Protein AF-A0A093UW05-F1 (afdb_monomer)

pLDDT: mean 77.88, std 23.28, range [30.56, 98.69]

Secondary structure (DSSP, 8-state):
--EEEEEEEETTTTEEEEEEEEGGG----PPPPPSS-----HHHHHHHTTS-----EEEEEES-TTSHHHHHHHHHHHHHHHHHHHH-TTS-EE-SS--EEETTEEEPPPPEEETTTEEEEEE-GGG--S-EEEBTTB-EEEEE-TT-TTHHHHHHHHHHHHHH-TTTEEEEESS-TT-TTTHHHHHHHHHHH-TTS--PPPPP-----------

Solvent-accessible surface area (backbone atoms only — not comparable to full-atom values): 13024 Å² total; per-residue (Å²): 134,65,70,44,84,43,81,43,75,56,62,97,80,75,42,73,41,84,42,82,38,58,65,88,70,63,80,82,81,73,86,80,86,66,101,64,97,64,88,76,49,73,65,54,56,57,49,59,69,64,70,70,88,65,71,55,35,40,38,39,33,46,79,46,73,84,38,68,59,39,60,62,30,49,65,50,46,44,55,48,43,54,53,55,53,67,74,41,79,87,56,62,61,11,15,62,88,69,56,45,80,52,96,92,38,81,39,75,32,65,52,42,72,40,92,87,82,16,39,25,43,22,21,48,78,92,37,39,75,42,63,40,62,48,34,86,95,44,42,64,40,65,30,40,40,77,83,24,72,42,36,47,55,53,52,31,45,53,51,49,46,31,73,65,21,65,90,41,33,47,62,49,58,68,60,50,71,84,35,79,90,52,41,37,55,18,51,53,54,44,38,74,75,41,74,88,61,88,83,75,80,70,72,80,83,70,76,78,73,78,76,73,77,80,126

Radius of gyration: 20.57 Å; Cα contacts (8 Å, |Δi|>4): 299; chains: 1; bounding box: 60×54×58 Å

Nearest PDB structures (foldseek):
  1sbr-assembly1_A  TM=3.307E-01  e=9.805E+00  Bacillus subtilis

Structure (mmCIF, N/CA/C/O backbone):
data_AF-A0A093UW05-F1
#
_entry.id   AF-A0A093UW05-F1
#
loop_
_atom_site.group_PDB
_atom_site.id
_atom_site.type_symbol
_atom_site.label_atom_id
_atom_site.label_alt_id
_atom_site.label_comp_id
_atom_site.label_asym_id
_atom_site.label_entity_id
_atom_site.label_seq_id
_atom_site.pdbx_PDB_ins_code
_atom_site.Cartn_x
_atom_site.Cartn_y
_atom_site.Cartn_z
_atom_site.occupancy
_atom_site.B_iso_or_equiv
_atom_site.auth_seq_id
_atom_site.auth_comp_id
_atom_site.auth_asym_id
_atom_site.auth_atom_id
_atom_site.pdbx_PDB_model_num
ATOM 1 N N . MET A 1 1 ? 14.904 -1.392 -27.231 1.00 43.34 1 MET A N 1
ATOM 2 C CA . MET A 1 1 ? 13.630 -1.924 -27.767 1.00 43.34 1 MET A CA 1
ATOM 3 C C . MET A 1 1 ? 12.644 -1.910 -26.618 1.00 43.34 1 MET A C 1
ATOM 5 O O . MET A 1 1 ? 12.907 -2.597 -25.645 1.00 43.34 1 MET A O 1
ATOM 9 N N . GLY A 1 2 ? 11.605 -1.076 -26.661 1.00 45.75 2 GLY A N 1
ATOM 10 C CA . GLY A 1 2 ? 10.641 -1.012 -25.559 1.00 45.75 2 GLY A CA 1
ATOM 11 C C . GLY A 1 2 ? 9.572 -2.096 -25.694 1.00 45.75 2 GLY A C 1
ATOM 12 O O . GLY A 1 2 ? 9.064 -2.351 -26.794 1.00 45.75 2 GLY A O 1
ATOM 13 N N . LEU A 1 3 ? 9.271 -2.741 -24.575 1.00 42.97 3 LEU A N 1
ATOM 14 C CA . LEU A 1 3 ? 8.134 -3.636 -24.410 1.00 42.97 3 LEU A CA 1
ATOM 15 C C . LEU A 1 3 ? 7.021 -2.861 -23.707 1.00 42.97 3 LEU A C 1
ATOM 17 O O . LEU A 1 3 ? 7.294 -1.939 -22.944 1.00 42.97 3 LEU A O 1
ATOM 21 N N . TRP A 1 4 ? 5.776 -3.229 -23.974 1.00 47.53 4 TRP A N 1
ATOM 22 C CA . TRP A 1 4 ? 4.633 -2.760 -23.202 1.00 47.53 4 TRP A CA 1
ATOM 23 C C . TRP A 1 4 ? 3.822 -3.961 -22.735 1.00 47.53 4 TRP A C 1
ATOM 25 O O . TRP A 1 4 ? 3.801 -5.015 -23.384 1.00 47.53 4 TRP A O 1
ATOM 35 N N . ILE A 1 5 ? 3.210 -3.801 -21.569 1.00 49.78 5 ILE A N 1
ATOM 36 C CA . ILE A 1 5 ? 2.402 -4.825 -20.928 1.00 49.78 5 ILE A CA 1
ATOM 37 C C . ILE A 1 5 ? 0.992 -4.692 -21.492 1.00 49.78 5 ILE A C 1
ATOM 39 O O . ILE A 1 5 ? 0.395 -3.620 -21.419 1.00 49.78 5 ILE A O 1
ATOM 43 N N . CYS A 1 6 ? 0.472 -5.766 -22.083 1.00 52.47 6 CYS A N 1
ATOM 44 C CA . CYS A 1 6 ? -0.928 -5.822 -22.478 1.00 52.47 6 CYS A CA 1
ATOM 45 C C . CYS A 1 6 ? -1.637 -6.935 -21.710 1.00 52.47 6 CYS A C 1
ATOM 47 O O . CYS A 1 6 ? -1.143 -8.066 -21.618 1.00 52.47 6 CYS A O 1
ATOM 49 N N . LEU A 1 7 ? -2.818 -6.604 -21.196 1.00 55.34 7 LEU A N 1
ATOM 50 C CA . LEU A 1 7 ? -3.765 -7.577 -20.683 1.00 55.34 7 LEU A CA 1
ATOM 51 C C . LEU A 1 7 ? -4.564 -8.126 -21.868 1.00 55.34 7 LEU A C 1
ATOM 53 O O . LEU A 1 7 ? -5.005 -7.380 -22.744 1.00 55.34 7 LEU A O 1
ATOM 57 N N . SER A 1 8 ? -4.696 -9.443 -21.974 1.00 56.09 8 SER A N 1
ATOM 58 C CA . SER A 1 8 ? -5.524 -10.060 -23.011 1.00 56.09 8 SER A CA 1
ATOM 59 C C . SER A 1 8 ? -6.252 -11.280 -22.460 1.00 56.09 8 SER A C 1
ATOM 61 O O . SER A 1 8 ? -5.710 -11.962 -21.587 1.00 56.09 8 SER A O 1
ATOM 63 N N . PRO A 1 9 ? -7.459 -11.573 -22.973 1.00 48.34 9 PRO A N 1
ATOM 64 C CA . PRO A 1 9 ? -8.207 -12.748 -22.561 1.00 48.34 9 PRO A CA 1
ATOM 65 C C . PRO A 1 9 ? -7.479 -14.021 -23.014 1.00 48.34 9 PRO A C 1
ATOM 67 O O . PRO A 1 9 ? -7.191 -14.216 -24.199 1.00 48.34 9 PRO A O 1
ATOM 70 N N . ALA A 1 10 ? -7.177 -14.892 -22.059 1.00 52.03 10 ALA A N 1
ATOM 71 C CA . ALA A 1 10 ? -6.646 -16.226 -22.268 1.00 52.03 10 ALA A CA 1
ATOM 72 C C . ALA A 1 10 ? -7.813 -17.219 -22.360 1.00 52.03 10 ALA A C 1
ATOM 74 O O . ALA A 1 10 ? -8.196 -17.884 -21.407 1.00 52.03 10 ALA A O 1
AT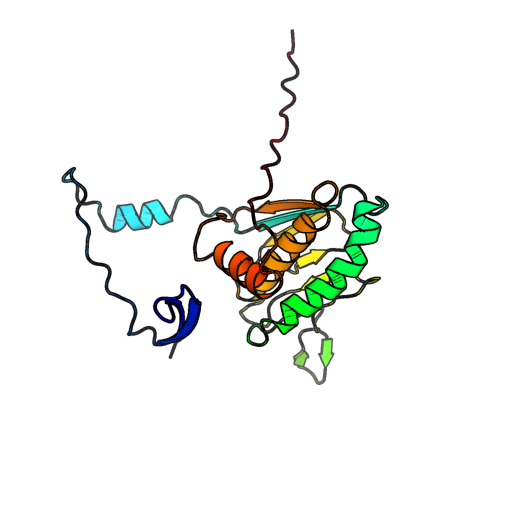OM 75 N N . GLY A 1 11 ? -8.388 -17.322 -23.557 1.00 54.38 11 GLY A N 1
ATOM 76 C CA . GLY A 1 11 ? -9.423 -18.310 -23.854 1.00 54.38 11 GLY A CA 1
ATOM 77 C C . GLY A 1 11 ? -10.831 -17.930 -23.384 1.00 54.38 11 GLY A C 1
ATOM 78 O O . GLY A 1 11 ? -11.090 -16.842 -22.876 1.00 54.38 11 GLY A O 1
ATOM 79 N N . ALA A 1 12 ? -11.777 -18.840 -23.625 1.00 47.94 12 ALA A N 1
ATOM 80 C CA . ALA A 1 12 ? -13.213 -18.595 -23.469 1.00 47.94 12 ALA A CA 1
ATOM 81 C C . ALA A 1 12 ? -13.705 -18.568 -22.006 1.00 47.94 12 ALA A C 1
ATOM 83 O O . ALA A 1 12 ? -14.888 -18.336 -21.778 1.00 47.94 12 ALA A O 1
ATOM 84 N N . ALA A 1 13 ? -12.823 -18.808 -21.031 1.00 48.09 13 ALA A N 1
ATOM 85 C CA . ALA A 1 13 ? -13.171 -18.928 -19.614 1.00 48.09 13 ALA A CA 1
ATOM 86 C C . ALA A 1 13 ? -12.971 -17.635 -18.797 1.00 48.09 13 ALA A C 1
ATOM 88 O O . ALA A 1 13 ? -13.170 -17.653 -17.590 1.00 48.09 13 ALA A O 1
ATOM 89 N N . GLY A 1 14 ? -12.604 -16.514 -19.430 1.00 41.47 14 GLY A N 1
ATOM 90 C CA . GLY A 1 14 ? -12.434 -15.237 -18.724 1.00 41.47 14 GLY A CA 1
ATOM 91 C C . GLY A 1 14 ? -11.151 -15.132 -17.893 1.00 41.47 14 GLY A C 1
ATOM 92 O O . GLY A 1 14 ? -11.016 -14.197 -17.112 1.00 41.47 14 GLY A O 1
ATOM 93 N N . GLU A 1 15 ? -10.201 -16.051 -18.072 1.00 37.22 15 GLU A N 1
ATOM 94 C CA . GLU A 1 15 ? -8.857 -15.927 -17.508 1.00 37.22 15 GLU A CA 1
ATOM 95 C C . GLU A 1 15 ? -8.102 -14.810 -18.238 1.00 37.22 15 GLU A C 1
ATOM 97 O O . GLU A 1 15 ? -8.084 -14.756 -19.470 1.00 37.22 15 GLU A O 1
ATOM 102 N N . TRP A 1 16 ? -7.473 -13.904 -17.494 1.00 57.28 16 TRP A N 1
ATOM 103 C CA . TRP A 1 16 ? -6.673 -12.821 -18.058 1.00 57.28 16 TRP A CA 1
ATOM 104 C C . TRP A 1 16 ? -5.198 -13.153 -17.934 1.00 57.28 16 TRP A C 1
ATOM 106 O O . TRP A 1 16 ? -4.748 -13.678 -16.919 1.00 57.28 16 TRP A O 1
ATOM 116 N N . ARG A 1 17 ? -4.424 -12.864 -18.983 1.00 45.69 17 ARG A N 1
ATOM 117 C CA . ARG A 1 17 ? -2.992 -13.150 -18.969 1.00 45.69 17 ARG A CA 1
ATOM 118 C C . ARG A 1 17 ? -2.187 -11.953 -19.424 1.00 45.69 17 ARG A C 1
ATOM 120 O O . ARG A 1 17 ? -2.425 -11.384 -20.491 1.00 45.69 17 ARG A O 1
ATOM 127 N N . TRP A 1 18 ? -1.197 -11.616 -18.611 1.00 55.81 18 TRP A N 1
ATOM 128 C CA . TRP A 1 18 ? -0.213 -10.596 -18.921 1.00 55.81 18 TRP A CA 1
ATOM 129 C C . TRP A 1 18 ? 0.749 -11.104 -19.990 1.00 55.81 18 TRP A C 1
ATOM 131 O O . TRP A 1 18 ? 1.289 -12.210 -19.897 1.00 55.81 18 TRP A O 1
ATOM 141 N N . SER A 1 19 ? 0.961 -10.297 -21.028 1.00 54.22 19 SER A N 1
ATOM 142 C CA . SER A 1 19 ? 1.950 -10.599 -22.059 1.00 54.22 19 SER A CA 1
ATOM 143 C C . SER A 1 19 ? 2.776 -9.368 -22.409 1.00 54.22 19 SER A C 1
ATOM 145 O O . SER A 1 19 ? 2.254 -8.267 -22.582 1.00 54.22 19 SER A O 1
ATOM 147 N N . LEU A 1 20 ? 4.090 -9.571 -22.510 1.00 49.75 20 LEU A N 1
ATOM 148 C CA . LEU A 1 20 ? 5.027 -8.556 -22.976 1.00 49.75 20 LEU A CA 1
ATOM 149 C C . LEU A 1 20 ? 4.993 -8.528 -24.501 1.00 49.75 20 LEU A C 1
ATOM 151 O O . LEU A 1 20 ? 5.300 -9.532 -25.151 1.00 49.75 20 LEU A O 1
ATOM 155 N N . ARG A 1 21 ? 4.628 -7.381 -25.080 1.00 53.59 21 ARG A N 1
ATOM 156 C CA . ARG A 1 21 ? 4.603 -7.204 -26.535 1.00 53.59 21 ARG A CA 1
ATOM 157 C C . ARG A 1 21 ? 5.558 -6.105 -26.997 1.00 53.59 21 ARG A C 1
ATOM 159 O O . ARG A 1 21 ? 5.723 -5.096 -26.310 1.00 53.59 21 ARG A O 1
ATOM 166 N N . PRO A 1 22 ? 6.172 -6.253 -28.186 1.00 49.53 22 PRO A N 1
ATOM 167 C CA . PRO A 1 22 ? 6.949 -5.181 -28.797 1.00 49.53 22 PRO A CA 1
ATOM 168 C C . PRO A 1 22 ? 6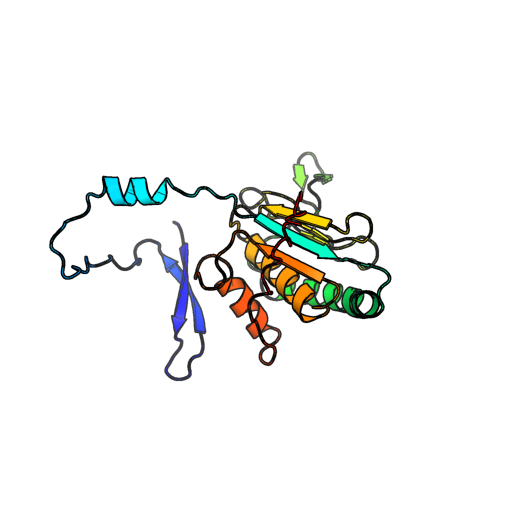.071 -3.957 -29.081 1.00 49.53 22 PRO A C 1
ATOM 170 O O . PRO A 1 22 ? 4.949 -4.099 -29.579 1.00 49.53 22 PRO A O 1
ATOM 173 N N . LEU A 1 23 ? 6.604 -2.751 -28.854 1.00 46.50 23 LEU A N 1
ATOM 174 C CA . LEU A 1 23 ? 5.939 -1.474 -29.176 1.00 46.50 23 LEU A CA 1
ATOM 175 C C . LEU A 1 23 ? 5.416 -1.379 -30.625 1.00 46.50 23 LEU A C 1
ATOM 177 O O . LEU A 1 23 ? 4.457 -0.656 -30.880 1.00 46.50 23 LEU A O 1
ATOM 181 N N . SER A 1 24 ? 5.993 -2.130 -31.569 1.00 50.72 24 SER A N 1
ATOM 182 C CA . SER A 1 24 ? 5.562 -2.164 -32.976 1.00 50.72 24 SER A CA 1
ATOM 183 C C . SER A 1 24 ? 4.205 -2.838 -33.215 1.00 50.72 24 SER A C 1
ATOM 185 O O . SER A 1 24 ? 3.666 -2.727 -34.311 1.00 50.72 24 SER A O 1
ATOM 187 N N . THR A 1 25 ? 3.650 -3.538 -32.220 1.00 46.09 25 THR A N 1
ATOM 188 C CA . THR A 1 25 ? 2.396 -4.311 -32.346 1.00 46.09 25 THR A CA 1
ATOM 189 C C . THR A 1 25 ? 1.169 -3.598 -31.777 1.00 46.09 25 THR A C 1
ATOM 191 O O . THR A 1 25 ? 0.100 -4.196 -31.661 1.00 46.09 25 THR A O 1
ATOM 194 N N . ARG A 1 26 ? 1.299 -2.314 -31.422 1.00 40.66 26 ARG A N 1
ATOM 195 C CA . ARG A 1 26 ? 0.179 -1.505 -30.934 1.00 40.66 26 ARG A CA 1
ATOM 196 C C . ARG A 1 26 ? -0.874 -1.364 -32.049 1.00 40.66 26 ARG A C 1
ATOM 198 O O . ARG A 1 26 ? -0.506 -0.971 -33.158 1.00 40.66 26 ARG A O 1
ATOM 205 N N . PRO A 1 27 ? -2.160 -1.670 -31.805 1.00 39.06 27 PRO A N 1
ATOM 206 C CA . PRO A 1 27 ? -3.180 -1.549 -32.839 1.00 39.06 27 PRO A CA 1
ATOM 207 C C . PRO A 1 27 ? -3.305 -0.089 -33.297 1.00 39.06 27 PRO A C 1
ATOM 209 O O . PRO A 1 27 ? -3.418 0.828 -32.481 1.00 39.06 27 PRO A O 1
ATOM 212 N N . SER A 1 28 ? -3.274 0.136 -34.614 1.00 47.28 28 SER A N 1
ATOM 213 C CA . SER A 1 28 ? -3.534 1.449 -35.202 1.00 47.28 28 SER A CA 1
ATOM 214 C C . SER A 1 28 ? -5.004 1.795 -34.996 1.00 47.28 28 SER A C 1
ATOM 216 O O . SER A 1 28 ? -5.884 1.137 -35.552 1.00 47.28 28 SER A O 1
ATOM 218 N N . ARG A 1 29 ? -5.267 2.814 -34.175 1.00 36.62 29 ARG A N 1
ATOM 219 C CA . ARG A 1 29 ? -6.618 3.260 -33.828 1.00 36.62 29 ARG A CA 1
ATOM 220 C C . ARG A 1 29 ? -7.312 3.801 -35.082 1.00 36.62 29 ARG A C 1
ATOM 222 O O . ARG A 1 29 ? -6.968 4.876 -35.572 1.00 36.62 29 ARG A O 1
ATOM 229 N N . SER A 1 30 ? -8.259 3.033 -35.611 1.00 39.06 30 SER A N 1
ATOM 230 C CA . SER A 1 30 ? -9.194 3.474 -36.643 1.00 39.06 30 SER A CA 1
ATOM 231 C C . SER A 1 30 ? -10.016 4.647 -36.115 1.00 39.06 30 SER A C 1
ATOM 233 O O . SER A 1 30 ? -10.519 4.599 -34.992 1.00 39.06 30 SER A O 1
ATOM 235 N N . GLN A 1 31 ? -10.130 5.697 -36.924 1.00 33.88 31 GLN A N 1
ATOM 236 C CA . GLN A 1 31 ? -11.007 6.833 -36.667 1.00 33.88 31 GLN A CA 1
ATOM 237 C C . GLN A 1 31 ? -12.453 6.325 -36.611 1.00 33.88 31 GLN A C 1
ATOM 239 O O . GLN A 1 31 ? -12.950 5.785 -37.595 1.00 33.88 31 GLN A O 1
ATOM 244 N N . SER A 1 32 ? -13.108 6.451 -35.459 1.00 36.69 32 SER A N 1
ATOM 245 C CA . SER A 1 32 ? -14.557 6.296 -35.352 1.00 36.69 32 SER A CA 1
ATOM 246 C C . SER A 1 32 ? -15.195 7.671 -35.527 1.00 36.69 32 SER A C 1
ATOM 248 O O . SER A 1 32 ? -14.911 8.593 -34.760 1.00 36.69 32 SER A O 1
ATOM 250 N N . GLU A 1 33 ? -16.008 7.813 -36.570 1.00 30.56 33 GLU A N 1
ATOM 251 C CA . GLU A 1 33 ? -16.814 9.001 -36.839 1.00 30.56 33 GLU A CA 1
ATOM 252 C C . GLU A 1 33 ? -18.057 8.995 -35.937 1.00 30.56 33 GLU A C 1
ATOM 254 O O . GLU A 1 33 ? -18.891 8.097 -36.041 1.00 30.56 33 GLU A O 1
ATOM 259 N N . ASP A 1 34 ? -18.195 10.005 -35.075 1.00 33.50 34 ASP A N 1
ATOM 260 C CA . ASP A 1 34 ? -19.453 10.278 -34.373 1.00 33.50 34 ASP A CA 1
ATOM 261 C C . ASP A 1 34 ? -20.376 11.152 -35.237 1.00 33.50 34 ASP A C 1
ATOM 263 O O . ASP A 1 34 ? -19.943 12.037 -35.979 1.00 33.50 34 ASP A O 1
ATOM 267 N N . SER A 1 35 ? -21.682 10.913 -35.101 1.00 36.12 35 SER A N 1
ATOM 268 C CA . SER A 1 35 ? -22.788 11.363 -35.959 1.00 36.12 35 SER A CA 1
ATOM 269 C C . SER A 1 35 ? -23.133 12.864 -35.920 1.00 36.12 35 SER A C 1
ATOM 271 O O . SER A 1 35 ? -24.268 13.249 -36.189 1.00 36.12 35 SER A O 1
ATOM 273 N N . TYR A 1 36 ? -22.172 13.733 -35.623 1.00 38.03 36 TYR A N 1
ATOM 274 C CA . TYR A 1 36 ? -22.289 15.180 -35.799 1.00 38.03 36 TYR A CA 1
ATOM 275 C C . TYR A 1 36 ? -20.996 15.677 -36.438 1.00 38.03 36 TYR A C 1
ATOM 277 O O . TYR A 1 36 ? -19.999 15.881 -35.751 1.00 38.03 36 TYR A O 1
ATOM 285 N N . GLY A 1 37 ? -21.019 15.831 -37.766 1.00 37.56 37 GLY A N 1
ATOM 286 C CA . GLY A 1 37 ? -19.868 16.099 -38.634 1.00 37.56 37 GLY A CA 1
ATOM 287 C C . GLY A 1 37 ? -19.049 17.340 -38.272 1.00 37.56 37 GLY A C 1
ATOM 288 O O . GLY A 1 37 ? -19.137 18.377 -38.926 1.00 37.56 37 GLY A O 1
ATOM 289 N N . LYS A 1 38 ? -18.203 17.220 -37.249 1.00 38.00 38 LYS A N 1
ATOM 290 C CA . LYS A 1 38 ? -17.195 18.207 -36.887 1.00 38.00 38 LYS A CA 1
ATOM 291 C C . LYS A 1 38 ? -15.891 17.476 -36.596 1.00 38.00 38 LYS A C 1
ATOM 293 O O . LYS A 1 38 ? -15.668 16.970 -35.500 1.00 38.00 38 LYS A O 1
ATOM 298 N N . THR A 1 39 ? -15.025 17.426 -37.602 1.00 43.09 39 THR A N 1
ATOM 299 C CA . THR A 1 39 ? -13.638 16.974 -37.467 1.00 43.09 39 THR A CA 1
ATOM 300 C C . THR A 1 39 ? -12.934 17.847 -36.431 1.00 43.09 39 THR A C 1
ATOM 302 O O . THR A 1 39 ? -12.641 19.015 -36.699 1.00 43.09 39 THR A O 1
ATOM 305 N N . ARG A 1 40 ? -12.692 17.308 -35.231 1.00 42.31 40 ARG A N 1
ATOM 306 C CA . ARG A 1 40 ? -11.836 17.958 -34.233 1.00 42.31 40 ARG A CA 1
ATOM 307 C C . ARG A 1 40 ? -10.392 17.897 -34.715 1.00 42.31 40 ARG A C 1
ATOM 309 O O . ARG A 1 40 ? -9.902 16.839 -35.105 1.00 42.31 40 ARG A O 1
ATOM 316 N N . SER A 1 41 ? -9.727 19.046 -34.705 1.00 49.25 41 SER A N 1
ATOM 317 C CA . SER A 1 41 ? -8.315 19.153 -35.058 1.00 49.25 41 SER A CA 1
ATOM 318 C C . SER A 1 41 ? -7.463 18.369 -34.054 1.00 49.25 41 SER A C 1
ATOM 320 O O . SER A 1 41 ? -7.777 18.328 -32.864 1.00 49.25 41 SER A O 1
ATOM 322 N N . LEU A 1 42 ? -6.337 17.806 -34.505 1.00 44.75 42 LEU A N 1
ATOM 323 C CA . LEU A 1 42 ? -5.287 17.259 -33.630 1.00 44.75 42 LEU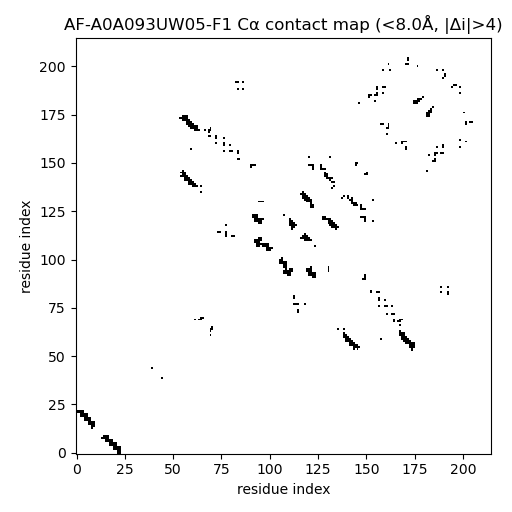 A CA 1
ATOM 324 C C . LEU A 1 42 ? -4.880 18.262 -32.535 1.00 44.75 42 LEU A C 1
ATOM 326 O O . LEU A 1 42 ? -4.571 17.858 -31.418 1.00 44.75 42 LEU A O 1
ATOM 330 N N . ALA A 1 43 ? -4.952 19.565 -32.824 1.00 41.88 43 ALA A N 1
ATOM 331 C CA . ALA A 1 43 ? -4.702 20.620 -31.850 1.00 41.88 43 ALA A CA 1
ATOM 332 C C . ALA A 1 43 ? -5.760 20.669 -30.734 1.00 41.88 43 ALA A C 1
ATOM 334 O O . ALA A 1 43 ? -5.396 20.933 -29.595 1.00 41.88 43 ALA A O 1
ATOM 335 N N . ASP A 1 44 ? -7.028 20.349 -31.004 1.00 42.28 44 ASP A N 1
ATOM 336 C CA . ASP A 1 44 ? -8.085 20.311 -29.983 1.00 42.28 44 ASP A CA 1
ATOM 337 C C . ASP A 1 44 ? -7.973 19.058 -29.106 1.00 42.28 44 ASP A C 1
ATOM 339 O O . ASP A 1 44 ? -8.254 19.116 -27.913 1.00 42.28 44 ASP A O 1
ATOM 343 N N . PHE A 1 45 ? -7.489 17.938 -29.656 1.00 43.66 45 PHE A N 1
ATOM 344 C CA . PHE A 1 45 ? -7.186 16.734 -28.872 1.00 43.66 45 PHE A CA 1
ATOM 345 C C . PHE A 1 45 ? -5.955 16.944 -27.975 1.00 43.66 45 PHE A C 1
ATOM 347 O O . PHE A 1 45 ? -5.980 16.618 -26.791 1.00 43.66 45 PHE A O 1
ATOM 354 N N . VAL A 1 46 ? -4.907 17.585 -28.502 1.00 45.94 46 VAL A N 1
ATOM 355 C CA . VAL A 1 46 ? -3.700 17.947 -27.736 1.00 45.94 46 VAL A CA 1
ATOM 356 C C . VAL A 1 46 ? -3.984 19.061 -26.716 1.00 45.94 46 VAL A C 1
ATOM 358 O O . VAL A 1 46 ? -3.380 19.084 -25.645 1.00 45.94 46 VAL A O 1
ATOM 361 N N . THR A 1 47 ? -4.938 19.957 -26.990 1.00 40.06 47 THR A N 1
ATOM 362 C CA . THR A 1 47 ? -5.369 21.004 -26.044 1.00 40.06 47 THR A CA 1
ATOM 363 C C . THR A 1 47 ? -6.345 20.457 -24.996 1.00 40.06 47 THR A C 1
ATOM 365 O O . THR A 1 47 ? -6.276 20.863 -23.839 1.00 40.06 47 THR A O 1
ATOM 368 N N . SER A 1 48 ? -7.153 19.445 -25.333 1.00 40.53 48 SER A N 1
ATOM 369 C CA . SER A 1 48 ? -7.946 18.674 -24.363 1.00 40.53 48 SER A CA 1
ATOM 370 C C . SER A 1 48 ? -7.081 17.792 -23.456 1.00 40.53 48 SER A C 1
ATOM 372 O O . SER A 1 48 ? -7.488 17.513 -22.336 1.00 40.53 48 SER A O 1
ATOM 374 N N . GLN A 1 49 ? -5.875 17.402 -23.884 1.00 42.34 49 GLN A N 1
ATOM 375 C CA . GLN A 1 49 ? -4.871 16.778 -23.008 1.00 42.34 49 GLN A CA 1
ATOM 376 C C . GLN A 1 49 ? -4.105 17.789 -22.133 1.00 42.34 49 GLN A C 1
ATOM 378 O O . GLN A 1 49 ? -3.328 17.394 -21.266 1.00 42.34 49 GLN A O 1
ATOM 383 N N . LYS A 1 50 ? -4.314 19.100 -22.325 1.00 42.41 50 LYS A N 1
ATOM 384 C CA . LYS A 1 50 ? -3.672 20.170 -21.540 1.00 42.41 50 LYS A CA 1
ATOM 385 C C . LYS A 1 50 ? -4.549 20.769 -20.434 1.00 42.41 50 LYS A C 1
ATOM 387 O O . LYS A 1 50 ? -4.049 21.602 -19.684 1.00 42.41 50 LYS A O 1
ATOM 392 N N . LEU A 1 51 ? -5.791 20.314 -20.255 1.00 44.19 51 LEU A N 1
ATOM 393 C CA . LEU A 1 51 ? -6.652 20.698 -19.129 1.00 44.19 51 LEU A CA 1
ATOM 394 C C . LEU A 1 51 ? -7.039 19.478 -18.281 1.00 44.19 51 LEU A C 1
ATOM 396 O O . LEU A 1 51 ? -8.161 19.007 -18.349 1.00 44.19 51 LEU A O 1
ATOM 400 N N . THR A 1 52 ? -6.067 18.962 -17.527 1.00 42.44 52 THR A N 1
ATOM 401 C CA . THR A 1 52 ? -6.108 18.707 -16.070 1.00 42.44 52 THR A CA 1
ATOM 402 C C . THR A 1 52 ? -4.837 17.938 -15.706 1.00 42.44 52 THR A C 1
ATOM 404 O O . THR A 1 52 ? -4.858 16.736 -15.461 1.00 42.44 52 THR A O 1
ATOM 407 N N . ARG A 1 53 ? -3.692 18.631 -15.646 1.00 42.91 53 ARG A N 1
ATOM 408 C CA . ARG A 1 53 ? -2.547 18.167 -14.845 1.00 42.91 53 ARG A CA 1
ATOM 409 C C . ARG A 1 53 ? -2.918 18.283 -13.358 1.00 42.91 53 ARG A C 1
ATOM 411 O O . ARG A 1 53 ? -2.350 19.105 -12.648 1.00 42.91 53 ARG A O 1
ATOM 418 N N . ARG A 1 54 ? -3.921 17.533 -12.898 1.00 54.75 54 ARG A N 1
ATOM 419 C CA . ARG A 1 54 ? -4.017 17.226 -11.469 1.00 54.75 54 ARG A CA 1
ATOM 420 C C . ARG A 1 54 ? -2.862 16.264 -11.189 1.00 54.75 54 ARG A C 1
ATOM 422 O O . ARG A 1 54 ? -2.600 15.372 -12.001 1.00 54.75 54 ARG A O 1
ATOM 429 N N . SER A 1 55 ? -2.069 16.549 -10.162 1.00 70.88 55 SER A N 1
ATOM 430 C CA . SER A 1 55 ? -1.032 15.627 -9.694 1.00 70.88 55 SER A CA 1
ATOM 431 C C . SER A 1 55 ? -1.668 14.256 -9.453 1.00 70.88 55 SER A C 1
ATOM 433 O O . SER A 1 55 ? -2.819 14.196 -9.059 1.00 70.88 55 SER A O 1
ATOM 435 N N . TYR A 1 56 ? -0.976 13.161 -9.762 1.00 89.94 56 TYR A N 1
ATOM 436 C CA . TYR A 1 56 ? -1.469 11.824 -9.426 1.00 89.94 56 TYR A CA 1
ATOM 437 C C . TYR A 1 56 ? -1.012 11.523 -8.002 1.00 89.94 56 TYR A C 1
ATOM 439 O O . TYR A 1 56 ? 0.160 11.206 -7.791 1.00 89.94 56 TYR A O 1
ATOM 447 N N . THR A 1 57 ? -1.916 11.763 -7.055 1.00 94.31 57 THR A N 1
ATOM 448 C CA . THR A 1 57 ? -1.661 11.738 -5.614 1.00 94.31 57 THR A CA 1
ATOM 449 C C . THR A 1 57 ? -2.635 10.782 -4.949 1.00 94.31 57 THR A C 1
ATOM 451 O O . THR A 1 57 ? -3.828 10.796 -5.265 1.00 94.31 57 THR A O 1
ATOM 454 N N . HIS A 1 58 ? -2.135 9.998 -4.003 1.00 95.88 58 HIS A N 1
ATOM 455 C CA . HIS A 1 58 ? -2.950 9.187 -3.106 1.00 95.88 58 HIS A CA 1
ATOM 456 C C . HIS A 1 58 ? -2.862 9.775 -1.705 1.00 95.88 58 HIS A C 1
ATOM 458 O O . HIS A 1 58 ? -1.767 10.100 -1.249 1.00 95.88 58 HIS A O 1
ATOM 464 N N . TYR A 1 59 ? -4.007 9.911 -1.052 1.00 96.25 59 TYR A N 1
ATOM 465 C CA . TYR A 1 59 ? -4.173 10.464 0.286 1.00 96.25 59 TYR A CA 1
ATOM 466 C C . TYR A 1 59 ? -4.708 9.371 1.195 1.00 96.25 59 TYR A C 1
ATOM 468 O O . TYR A 1 59 ? -5.634 8.646 0.815 1.00 96.25 59 TYR A O 1
ATOM 476 N N . TYR A 1 60 ? -4.144 9.257 2.386 1.00 96.69 60 TYR A N 1
ATOM 477 C CA . TYR A 1 60 ? -4.537 8.230 3.329 1.00 96.69 60 TYR A CA 1
ATOM 478 C C . TYR A 1 60 ? -4.376 8.707 4.760 1.00 96.69 60 TYR A C 1
ATOM 480 O O . TYR A 1 60 ? -3.456 9.451 5.085 1.00 96.69 60 TYR A O 1
ATOM 488 N N . LYS A 1 61 ? -5.278 8.248 5.621 1.00 96.44 61 LYS A N 1
ATOM 489 C CA . LYS A 1 61 ? -5.267 8.610 7.031 1.00 96.44 61 LYS A CA 1
ATOM 490 C C . LYS A 1 61 ? -5.794 7.469 7.882 1.00 96.44 61 LYS A C 1
ATOM 492 O O . LYS A 1 61 ? -6.817 6.877 7.555 1.00 96.44 61 LYS A O 1
ATOM 497 N N . VAL A 1 62 ? -5.125 7.202 8.993 1.00 96.88 62 VAL A N 1
ATOM 498 C CA . VAL A 1 62 ? -5.653 6.386 10.088 1.00 96.88 62 VAL A CA 1
ATOM 499 C C . VAL A 1 62 ? -6.197 7.347 11.142 1.00 96.88 62 VAL A C 1
ATOM 501 O O . VAL A 1 62 ? -5.429 8.118 11.717 1.00 96.88 62 VAL A O 1
ATOM 504 N N . GLU A 1 63 ? -7.509 7.343 11.387 1.00 94.12 63 GLU A N 1
ATOM 505 C CA . GLU A 1 63 ? -8.134 8.283 12.339 1.00 94.12 63 GLU A CA 1
ATOM 506 C C . GLU A 1 63 ? -7.663 8.069 13.776 1.00 94.12 63 GLU A C 1
ATOM 508 O O . GLU A 1 63 ? -7.370 9.025 14.493 1.00 94.12 63 GLU A O 1
ATOM 513 N N . ASP A 1 64 ? -7.581 6.808 14.194 1.00 93.75 64 ASP A N 1
ATOM 514 C CA . ASP A 1 64 ? -7.171 6.431 15.539 1.00 93.75 64 ASP A CA 1
ATOM 515 C C . ASP A 1 64 ? -6.344 5.147 15.484 1.00 93.75 64 ASP A C 1
ATOM 517 O O . ASP A 1 64 ? -6.870 4.046 15.320 1.00 93.75 64 ASP A O 1
ATOM 521 N N . TRP A 1 65 ? -5.029 5.290 15.652 1.00 95.44 65 TRP A N 1
ATOM 522 C CA . TRP A 1 65 ? -4.115 4.150 15.696 1.00 95.44 65 TRP A CA 1
ATOM 523 C C . TRP A 1 65 ? -4.396 3.213 16.869 1.00 95.44 65 TRP A C 1
ATOM 525 O O . TRP A 1 65 ? -4.097 2.027 16.771 1.00 95.44 65 TRP A O 1
ATOM 535 N N . SER A 1 66 ? -4.996 3.705 17.954 1.00 96.19 66 SER A N 1
ATOM 536 C CA . SER A 1 66 ? -5.346 2.903 19.128 1.00 96.19 66 SER A CA 1
ATOM 537 C C . SER A 1 66 ? -6.699 2.192 19.003 1.00 96.19 66 SER A C 1
ATOM 539 O O . SER A 1 66 ? -7.037 1.360 19.853 1.00 96.19 66 SER A O 1
ATOM 541 N N . ALA A 1 67 ? -7.463 2.462 17.938 1.00 96.94 67 ALA A N 1
ATOM 542 C CA . ALA A 1 67 ? -8.735 1.802 17.695 1.00 96.94 67 ALA A CA 1
ATOM 543 C C . ALA A 1 67 ? -8.542 0.289 17.531 1.00 96.94 67 ALA A C 1
ATOM 545 O O . ALA A 1 67 ? -7.639 -0.178 16.838 1.00 96.94 67 ALA A O 1
ATOM 546 N N . ASN A 1 68 ? -9.442 -0.495 18.129 1.00 97.50 68 ASN A N 1
ATOM 547 C CA . ASN A 1 68 ? -9.371 -1.960 18.101 1.00 97.50 68 ASN A CA 1
ATOM 548 C C . ASN A 1 68 ? -9.368 -2.520 16.662 1.00 97.50 68 ASN A C 1
ATOM 550 O O . ASN A 1 68 ? -8.629 -3.457 16.355 1.00 97.50 68 ASN A O 1
ATOM 554 N N . GLU A 1 69 ? -10.148 -1.908 15.763 1.00 97.81 69 GLU A N 1
ATOM 555 C CA . GLU A 1 69 ? -10.170 -2.279 14.343 1.00 97.81 69 GLU A CA 1
ATOM 556 C C . GLU A 1 69 ? -8.780 -2.129 13.705 1.00 97.81 69 GLU A C 1
ATOM 558 O O . GLU A 1 69 ? -8.298 -3.071 13.071 1.00 97.81 69 GLU A O 1
ATOM 563 N N . TRP A 1 70 ? -8.102 -0.997 13.928 1.00 97.88 70 TRP A N 1
ATOM 564 C CA . TRP A 1 70 ? -6.762 -0.764 13.388 1.00 97.88 70 TRP A CA 1
ATOM 565 C C . TRP A 1 70 ? -5.696 -1.623 14.066 1.00 97.88 70 TRP A C 1
ATOM 567 O O . TRP A 1 70 ? -4.879 -2.221 13.379 1.00 97.88 70 TRP A O 1
ATOM 577 N N . GLN A 1 71 ? -5.743 -1.781 15.388 1.00 97.62 71 GLN A N 1
ATOM 578 C CA . GLN A 1 71 ? -4.813 -2.641 16.133 1.00 97.62 71 GLN A CA 1
ATOM 579 C C . GLN A 1 71 ? -4.878 -4.110 15.683 1.00 97.62 71 GLN A C 1
ATOM 581 O O . GLN A 1 71 ? -3.860 -4.799 15.663 1.00 97.62 71 GLN A O 1
ATOM 586 N N . THR A 1 72 ? -6.058 -4.591 15.278 1.00 97.06 72 THR A N 1
ATOM 587 C CA . THR A 1 72 ? -6.217 -5.933 14.690 1.00 97.06 72 THR A CA 1
ATOM 588 C C . THR A 1 72 ? -5.767 -5.970 13.226 1.00 97.06 72 THR A C 1
ATOM 590 O O . THR A 1 72 ? -5.183 -6.953 12.775 1.00 97.06 72 THR A O 1
ATOM 593 N N . THR A 1 73 ? -6.024 -4.892 12.484 1.00 97.75 73 THR A N 1
ATOM 594 C CA . THR A 1 73 ? -5.703 -4.765 11.057 1.00 97.75 73 THR A CA 1
ATOM 595 C C . THR A 1 73 ? -4.213 -4.602 10.796 1.00 97.75 73 THR A C 1
ATOM 597 O O . THR A 1 73 ? -3.704 -5.168 9.836 1.00 97.75 73 THR A O 1
ATOM 600 N N . TRP A 1 74 ? -3.498 -3.852 11.631 1.00 98.19 74 TRP A N 1
ATOM 601 C CA . TRP A 1 74 ? -2.127 -3.435 11.362 1.00 98.19 74 TRP A CA 1
ATOM 602 C C . TRP A 1 74 ? -1.156 -4.617 11.187 1.00 98.19 74 TRP A C 1
ATOM 604 O O . TRP A 1 74 ? -0.513 -4.689 10.137 1.00 98.19 74 TRP A O 1
ATOM 614 N N . PRO A 1 75 ? -1.106 -5.621 12.089 1.00 98.19 75 PRO A N 1
ATOM 615 C CA . PRO A 1 75 ? -0.261 -6.797 11.878 1.00 98.19 75 PRO A CA 1
ATOM 616 C C . PRO A 1 75 ? -0.637 -7.599 10.623 1.00 98.19 75 PRO A C 1
ATOM 618 O O . PRO A 1 75 ? 0.241 -8.148 9.959 1.00 98.19 75 PRO A O 1
ATOM 621 N N . GLN A 1 76 ? -1.930 -7.658 10.283 1.00 98.31 76 GLN A N 1
ATOM 622 C CA . GLN A 1 76 ? -2.403 -8.327 9.070 1.00 98.31 76 GLN A CA 1
ATOM 623 C C . GLN A 1 76 ? -1.972 -7.561 7.815 1.00 98.31 76 GLN A C 1
ATOM 625 O O . GLN A 1 76 ? -1.485 -8.167 6.867 1.00 98.31 76 GLN A O 1
ATOM 630 N N . LEU A 1 77 ? -2.081 -6.231 7.821 1.00 98.62 77 LEU A N 1
ATOM 631 C CA . LEU A 1 77 ? -1.666 -5.381 6.710 1.00 98.62 77 LEU A CA 1
ATOM 632 C C . LEU A 1 77 ? -0.159 -5.488 6.443 1.00 98.62 77 LEU A C 1
ATOM 634 O O . LEU A 1 77 ? 0.239 -5.490 5.281 1.00 98.62 77 LEU A O 1
ATOM 638 N N . ILE A 1 78 ? 0.674 -5.628 7.479 1.00 98.50 78 ILE A N 1
ATOM 639 C CA . ILE A 1 78 ? 2.115 -5.894 7.327 1.00 98.50 78 ILE A CA 1
ATOM 640 C C . ILE A 1 78 ? 2.351 -7.204 6.561 1.00 98.50 78 ILE A C 1
ATOM 642 O O . ILE A 1 78 ? 3.067 -7.210 5.560 1.00 98.50 78 ILE A O 1
ATOM 646 N N . GLN A 1 79 ? 1.693 -8.296 6.964 1.00 98.38 79 GLN A N 1
ATOM 647 C CA . GLN A 1 79 ? 1.802 -9.596 6.283 1.00 98.38 79 GLN A CA 1
ATOM 648 C C . GLN A 1 79 ? 1.268 -9.550 4.844 1.00 98.38 79 GLN A C 1
ATOM 650 O O . GLN A 1 79 ? 1.869 -10.100 3.915 1.00 98.38 79 GLN A O 1
ATOM 655 N N . ASP A 1 80 ? 0.147 -8.863 4.648 1.00 98.62 80 ASP A N 1
ATOM 656 C CA . ASP A 1 80 ? -0.477 -8.700 3.341 1.00 98.62 80 ASP A CA 1
ATOM 657 C C . ASP A 1 80 ? 0.389 -7.837 2.419 1.00 98.62 80 ASP A C 1
ATOM 659 O O . ASP A 1 80 ? 0.497 -8.129 1.232 1.00 98.62 80 ASP A O 1
ATOM 663 N N . THR A 1 81 ? 1.082 -6.832 2.956 1.00 98.56 81 THR A N 1
ATOM 664 C CA . THR A 1 81 ? 2.039 -6.009 2.203 1.00 98.56 81 THR A CA 1
ATOM 665 C C . THR A 1 81 ? 3.210 -6.849 1.705 1.00 98.56 81 THR A C 1
ATOM 667 O O . THR A 1 81 ? 3.573 -6.745 0.534 1.00 98.56 81 THR A O 1
ATOM 670 N N . THR A 1 82 ? 3.762 -7.740 2.536 1.00 98.06 82 THR A N 1
ATOM 671 C CA . THR A 1 82 ? 4.773 -8.709 2.081 1.00 98.06 82 THR A CA 1
ATOM 672 C C . THR A 1 82 ? 4.232 -9.580 0.946 1.00 98.06 82 THR A C 1
ATOM 674 O O . THR A 1 82 ? 4.890 -9.717 -0.083 1.00 98.06 82 THR A O 1
ATOM 677 N N . SER A 1 83 ? 3.003 -10.087 1.079 1.00 98.31 83 SER A N 1
ATOM 678 C CA . SER A 1 83 ? 2.359 -10.921 0.052 1.00 98.31 83 SER A CA 1
ATOM 679 C C . SER A 1 83 ? 2.141 -10.167 -1.269 1.00 98.31 83 SER A C 1
ATOM 681 O O . SER A 1 83 ? 2.365 -10.721 -2.345 1.00 98.31 83 SER A O 1
ATOM 683 N N . ILE A 1 84 ? 1.757 -8.886 -1.204 1.00 98.62 84 ILE A N 1
ATOM 684 C CA . ILE A 1 84 ? 1.612 -8.009 -2.376 1.00 98.62 84 ILE A CA 1
ATOM 685 C C . ILE A 1 84 ? 2.954 -7.847 -3.090 1.00 98.62 84 ILE A C 1
ATOM 687 O O . ILE A 1 84 ? 3.012 -7.987 -4.309 1.00 98.62 84 ILE A O 1
ATOM 691 N N . ILE A 1 85 ? 4.034 -7.580 -2.351 1.00 97.69 85 ILE A N 1
ATOM 692 C CA . ILE A 1 85 ? 5.379 -7.417 -2.922 1.00 97.69 85 ILE A CA 1
ATOM 693 C C . ILE A 1 85 ? 5.846 -8.717 -3.593 1.00 97.69 85 ILE A C 1
ATOM 695 O O . ILE A 1 85 ? 6.341 -8.690 -4.721 1.00 97.69 85 ILE A O 1
ATOM 699 N N . GLU A 1 86 ? 5.648 -9.862 -2.937 1.00 97.38 86 GLU A N 1
ATOM 700 C CA . GLU A 1 86 ? 6.018 -11.181 -3.467 1.00 97.38 86 GLU A CA 1
ATOM 701 C C . GLU A 1 86 ? 5.239 -11.563 -4.734 1.00 97.38 86 GLU A C 1
ATOM 703 O O . GLU A 1 86 ? 5.769 -12.273 -5.593 1.00 97.38 86 GLU A O 1
ATOM 708 N N . ALA A 1 87 ? 4.009 -11.067 -4.892 1.00 97.75 87 ALA A N 1
ATOM 709 C CA . ALA A 1 87 ? 3.187 -11.305 -6.075 1.00 97.75 87 ALA A CA 1
ATOM 710 C C . ALA A 1 87 ? 3.684 -10.556 -7.330 1.00 97.75 87 ALA A C 1
ATOM 712 O O . ALA A 1 87 ? 3.344 -10.946 -8.451 1.00 97.75 87 ALA A O 1
ATOM 713 N N . VAL A 1 88 ? 4.520 -9.519 -7.181 1.00 96.38 88 VAL A N 1
ATOM 714 C CA . VAL A 1 88 ? 5.030 -8.698 -8.297 1.00 96.38 88 VAL A CA 1
ATOM 715 C C . VAL A 1 88 ? 6.564 -8.608 -8.338 1.00 96.38 88 VAL A C 1
ATOM 717 O O . VAL A 1 88 ? 7.128 -7.515 -8.391 1.00 96.38 88 VAL A O 1
ATOM 720 N N . PRO A 1 89 ? 7.289 -9.739 -8.454 1.00 94.69 89 PRO A N 1
ATOM 721 C CA . PRO A 1 89 ? 8.757 -9.763 -8.388 1.00 94.69 89 PRO A CA 1
ATOM 722 C C . PRO A 1 89 ? 9.454 -9.006 -9.534 1.00 94.69 89 PRO A C 1
ATOM 724 O O . PRO A 1 89 ? 10.665 -8.803 -9.506 1.00 94.69 89 PRO A O 1
ATOM 727 N N . ALA A 1 90 ? 8.708 -8.618 -10.573 1.00 93.62 90 ALA A N 1
ATOM 728 C CA . ALA A 1 90 ? 9.208 -7.834 -11.698 1.00 93.62 90 ALA A CA 1
ATOM 729 C C . ALA A 1 90 ? 9.293 -6.322 -11.410 1.00 93.62 90 ALA A C 1
ATOM 731 O O . ALA A 1 90 ? 9.861 -5.599 -12.226 1.00 93.62 90 ALA A O 1
ATOM 732 N N . ILE A 1 91 ? 8.720 -5.845 -10.300 1.00 93.94 91 ILE A N 1
ATOM 733 C CA . ILE A 1 91 ? 8.723 -4.431 -9.915 1.00 93.94 91 ILE A CA 1
ATOM 734 C C . ILE A 1 91 ? 9.785 -4.235 -8.827 1.00 93.94 91 ILE A C 1
ATOM 736 O O . ILE A 1 91 ? 9.568 -4.652 -7.689 1.00 93.94 91 ILE A O 1
ATOM 740 N N . PRO A 1 92 ? 10.943 -3.632 -9.145 1.00 92.69 92 PRO A N 1
ATOM 741 C CA . PRO A 1 92 ? 11.965 -3.363 -8.145 1.00 92.69 92 PRO A CA 1
ATOM 742 C C . PRO A 1 92 ? 11.492 -2.257 -7.197 1.00 92.69 92 PRO A C 1
ATOM 744 O O . PRO A 1 92 ? 11.069 -1.185 -7.634 1.00 92.69 92 PRO A O 1
ATOM 747 N N . LEU A 1 93 ? 11.591 -2.521 -5.896 1.00 93.94 93 LEU A N 1
ATOM 748 C CA . LEU A 1 93 ? 11.203 -1.594 -4.837 1.00 93.94 93 LEU A CA 1
ATOM 749 C C . LEU A 1 93 ? 12.425 -1.147 -4.043 1.00 93.94 93 LEU A C 1
ATOM 751 O O . LEU A 1 93 ? 13.375 -1.909 -3.853 1.00 93.94 93 LEU A O 1
ATOM 755 N N . SER A 1 94 ? 12.363 0.083 -3.556 1.00 92.00 94 SER A N 1
ATOM 756 C CA . SER A 1 94 ? 13.256 0.627 -2.545 1.00 92.00 94 SER A CA 1
ATOM 757 C C . SER A 1 94 ? 12.460 1.044 -1.306 1.00 92.00 94 SER A C 1
ATOM 759 O O . SER A 1 94 ? 11.227 1.042 -1.310 1.00 92.00 94 SER A O 1
ATOM 761 N N . GLY A 1 95 ? 13.170 1.347 -0.227 1.00 86.06 95 GLY A N 1
ATOM 762 C CA . GLY A 1 95 ? 12.631 1.941 0.990 1.00 86.06 95 GLY A CA 1
ATOM 763 C C . GLY A 1 95 ? 13.049 3.400 1.138 1.00 86.06 95 GLY A C 1
ATOM 764 O O . GLY A 1 95 ? 13.347 4.048 0.132 1.00 86.06 95 GLY A O 1
ATOM 765 N N . PRO A 1 96 ? 13.103 3.915 2.379 1.00 79.38 96 PRO A N 1
ATOM 766 C CA . PRO A 1 96 ? 13.318 5.331 2.645 1.00 79.38 96 PRO A CA 1
ATOM 767 C C . PRO A 1 96 ? 14.508 5.882 1.861 1.00 79.38 96 PRO A C 1
ATOM 769 O O . PRO A 1 96 ? 15.590 5.280 1.880 1.00 79.38 96 PRO A O 1
ATOM 772 N N . ALA A 1 97 ? 14.326 7.049 1.232 1.00 62.97 97 ALA A N 1
ATOM 773 C CA . ALA A 1 97 ? 15.267 7.675 0.293 1.00 62.97 97 ALA A CA 1
ATOM 774 C C . ALA A 1 97 ? 16.679 7.988 0.849 1.00 62.97 97 ALA A C 1
ATOM 776 O O . ALA A 1 97 ? 17.528 8.530 0.136 1.00 62.97 97 ALA A O 1
ATOM 777 N N . MET A 1 98 ? 16.970 7.658 2.111 1.00 56.69 98 MET A N 1
ATOM 778 C CA . MET A 1 98 ? 18.312 7.738 2.684 1.00 56.69 98 MET A CA 1
ATOM 779 C C . MET A 1 98 ? 19.231 6.680 2.069 1.00 56.69 98 MET A C 1
ATOM 781 O O . MET A 1 98 ? 19.430 5.624 2.650 1.00 56.69 98 MET A O 1
ATOM 785 N N . VAL A 1 99 ? 19.814 6.961 0.905 1.00 57.38 99 VAL A N 1
ATOM 786 C CA . VAL A 1 99 ? 20.815 6.097 0.259 1.00 57.38 99 VAL A CA 1
ATOM 787 C C . VAL A 1 99 ? 21.835 5.558 1.269 1.00 57.38 99 VAL A C 1
ATOM 789 O O . VAL A 1 99 ? 22.486 6.316 1.997 1.00 57.38 99 VAL A O 1
ATOM 792 N N . THR A 1 100 ? 21.988 4.235 1.320 1.00 60.22 100 THR A N 1
ATOM 793 C CA . THR A 1 100 ? 23.115 3.643 2.036 1.00 60.22 100 THR A CA 1
ATOM 794 C C . THR A 1 100 ? 24.334 3.778 1.132 1.00 60.22 100 THR A C 1
ATOM 796 O O . THR A 1 100 ? 24.399 3.182 0.055 1.00 60.22 100 THR A O 1
ATOM 799 N N . PHE A 1 101 ? 25.312 4.579 1.556 1.00 57.12 101 PHE A N 1
ATOM 800 C CA . PHE A 1 101 ? 26.590 4.683 0.859 1.00 57.12 101 PHE A CA 1
ATOM 801 C C . PHE A 1 101 ? 27.421 3.431 1.140 1.00 57.12 101 PHE A C 1
ATOM 803 O O . PHE A 1 101 ? 28.008 3.293 2.216 1.00 57.12 101 PHE A O 1
ATOM 810 N N . GLN A 1 102 ? 27.511 2.529 0.165 1.00 60.50 102 GLN A N 1
ATOM 811 C CA . GLN A 1 102 ? 28.342 1.332 0.264 1.00 60.50 102 GLN A CA 1
ATOM 812 C C . GLN A 1 102 ? 29.336 1.298 -0.898 1.00 60.50 102 GLN A C 1
ATOM 814 O O . GLN A 1 102 ? 28.969 1.407 -2.064 1.00 60.50 102 GLN A O 1
ATOM 819 N N . GLU A 1 103 ? 30.629 1.196 -0.573 1.00 68.62 103 GLU A N 1
ATOM 820 C CA . GLU A 1 103 ? 31.731 1.145 -1.553 1.00 68.62 103 GLU A CA 1
ATOM 821 C C . GLU A 1 103 ? 31.720 2.281 -2.601 1.00 68.62 103 GLU A C 1
ATOM 823 O O . GLU A 1 103 ? 32.115 2.093 -3.752 1.00 68.62 103 GLU A O 1
ATOM 828 N N . GLY A 1 104 ? 31.271 3.480 -2.212 1.00 67.19 104 GLY A N 1
ATOM 829 C CA . GLY A 1 104 ? 31.218 4.644 -3.105 1.00 67.19 104 GLY A CA 1
ATOM 830 C C . GLY A 1 104 ? 30.095 4.596 -4.146 1.00 67.19 104 GLY A C 1
ATOM 831 O O . GLY A 1 104 ? 30.169 5.323 -5.135 1.00 67.19 104 GLY A O 1
ATOM 832 N N . ARG A 1 105 ? 29.078 3.749 -3.942 1.00 62.00 105 ARG A N 1
ATOM 833 C CA . ARG A 1 105 ? 27.847 3.713 -4.738 1.00 62.00 105 ARG A CA 1
ATOM 834 C C . ARG A 1 105 ? 26.635 3.978 -3.854 1.00 62.00 105 ARG A C 1
ATOM 836 O O . ARG A 1 105 ? 26.608 3.561 -2.695 1.00 62.00 105 ARG A O 1
ATOM 843 N N . ASP A 1 106 ? 25.642 4.632 -4.442 1.00 66.38 106 ASP A N 1
ATOM 844 C CA . ASP A 1 106 ? 24.315 4.762 -3.853 1.00 66.38 106 ASP A CA 1
ATOM 845 C C . ASP A 1 106 ? 23.605 3.419 -4.016 1.00 66.38 106 ASP A C 1
ATOM 847 O O . ASP A 1 106 ? 23.313 2.996 -5.137 1.00 66.38 106 ASP A O 1
ATOM 851 N N . ILE A 1 107 ? 23.383 2.716 -2.906 1.00 69.12 107 ILE A N 1
ATOM 852 C CA . ILE A 1 107 ? 22.550 1.516 -2.893 1.00 69.12 107 ILE A CA 1
ATOM 853 C C . ILE A 1 107 ? 21.175 1.930 -2.361 1.00 69.12 107 ILE A C 1
ATOM 855 O O . ILE A 1 107 ? 21.097 2.434 -1.233 1.00 69.12 107 ILE A O 1
ATOM 859 N N . PRO A 1 108 ? 20.094 1.752 -3.146 1.00 71.88 108 PRO A N 1
ATOM 860 C CA . PRO A 1 108 ? 18.742 1.946 -2.645 1.00 71.88 108 PRO A CA 1
ATOM 861 C C . PRO A 1 108 ? 18.509 1.040 -1.438 1.00 71.88 108 PRO A C 1
ATOM 863 O O . PRO A 1 108 ? 18.811 -0.155 -1.488 1.00 71.88 108 PRO A O 1
ATOM 866 N N . ASN A 1 109 ? 17.969 1.598 -0.357 1.00 83.25 109 ASN A N 1
ATOM 867 C CA . ASN A 1 109 ? 17.549 0.779 0.774 1.00 83.25 109 ASN A CA 1
ATOM 868 C C . ASN A 1 109 ? 16.451 -0.191 0.327 1.00 83.25 109 ASN A C 1
ATOM 870 O O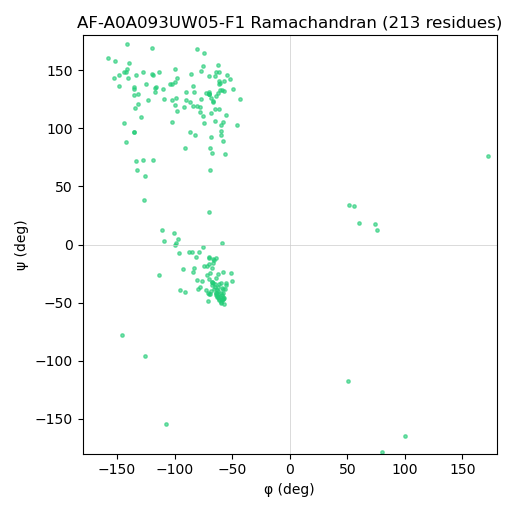 . ASN A 1 109 ? 15.664 0.167 -0.552 1.00 83.25 109 ASN A O 1
ATOM 874 N N . PRO A 1 110 ? 16.359 -1.392 0.919 1.00 89.69 110 PRO A N 1
ATOM 875 C CA . PRO A 1 110 ? 15.202 -2.253 0.709 1.00 89.69 110 PRO A CA 1
ATOM 876 C C . PRO A 1 110 ? 13.926 -1.570 1.234 1.00 89.69 110 PRO A C 1
ATOM 878 O O . PRO A 1 110 ? 14.029 -0.735 2.135 1.00 89.69 110 PRO A O 1
ATOM 881 N N . PRO A 1 111 ? 12.736 -1.916 0.707 1.00 94.56 111 PRO A N 1
ATOM 882 C CA . PRO A 1 111 ? 11.471 -1.443 1.264 1.00 94.56 111 PRO A CA 1
ATOM 883 C C . PRO A 1 111 ? 11.351 -1.833 2.743 1.00 94.56 111 PRO A C 1
ATOM 885 O O . PRO A 1 111 ? 11.728 -2.941 3.130 1.00 94.56 111 PRO A O 1
ATOM 888 N N . THR A 1 112 ? 10.802 -0.935 3.558 1.00 96.00 112 THR A N 1
ATOM 889 C CA . THR A 1 112 ? 10.491 -1.210 4.967 1.00 96.00 112 THR A CA 1
ATOM 890 C C . THR A 1 112 ? 9.074 -1.763 5.047 1.00 96.00 112 THR A C 1
ATOM 892 O O . THR A 1 112 ? 8.143 -1.129 4.555 1.00 96.00 112 THR A O 1
ATOM 895 N N . VAL A 1 113 ? 8.905 -2.944 5.638 1.00 97.06 113 VAL A N 1
ATOM 896 C CA . VAL A 1 113 ? 7.600 -3.557 5.929 1.00 97.06 113 VAL A CA 1
ATOM 897 C C . VAL A 1 113 ? 7.730 -4.243 7.281 1.00 97.06 113 VAL A C 1
ATOM 899 O O . VAL A 1 113 ? 8.133 -5.402 7.364 1.00 97.06 113 VAL A O 1
ATOM 902 N N . ASP A 1 114 ? 7.468 -3.491 8.343 1.00 96.44 114 ASP A N 1
ATOM 903 C CA . ASP A 1 114 ? 7.688 -3.931 9.715 1.00 96.44 114 ASP A CA 1
ATOM 904 C C . ASP A 1 114 ? 6.605 -3.381 10.652 1.00 96.44 114 ASP A C 1
ATOM 906 O O . ASP A 1 114 ? 6.048 -2.304 10.433 1.00 96.44 114 ASP A O 1
ATOM 910 N N . VAL A 1 115 ? 6.284 -4.146 11.695 1.00 95.88 115 VAL A N 1
ATOM 911 C CA . VAL A 1 115 ? 5.208 -3.802 12.632 1.00 95.88 115 VAL A CA 1
ATOM 912 C C . VAL A 1 115 ? 5.531 -2.567 13.477 1.00 95.88 115 VAL A C 1
ATOM 914 O O . VAL A 1 115 ? 4.611 -1.808 13.786 1.00 95.88 115 VAL A O 1
ATOM 917 N N . ASP A 1 116 ? 6.807 -2.355 13.804 1.00 94.75 116 ASP A N 1
ATOM 918 C CA . ASP A 1 116 ? 7.287 -1.257 14.639 1.00 94.75 116 ASP A CA 1
ATOM 919 C C . ASP A 1 116 ? 7.753 -0.067 13.779 1.00 94.75 116 ASP A C 1
ATOM 921 O O . ASP A 1 116 ? 7.494 1.088 14.123 1.00 94.75 116 ASP A O 1
ATOM 925 N N . GLU A 1 117 ? 8.422 -0.321 12.645 1.00 93.94 117 GLU A N 1
ATOM 926 C CA . GLU A 1 117 ? 8.939 0.753 11.775 1.00 93.94 117 GLU A CA 1
ATOM 927 C C . GLU A 1 117 ? 7.904 1.310 10.784 1.00 93.94 117 GLU A C 1
ATOM 929 O O . GLU A 1 117 ? 8.028 2.459 10.343 1.00 93.94 117 GLU A O 1
ATOM 934 N N . GLY A 1 118 ? 6.874 0.533 10.440 1.00 96.62 118 GLY A N 1
ATOM 935 C CA . GLY A 1 118 ? 5.879 0.915 9.444 1.00 96.62 118 GLY A CA 1
ATOM 936 C C . GLY A 1 118 ? 6.086 0.288 8.071 1.00 96.62 118 GLY A C 1
ATOM 937 O O . GLY A 1 118 ? 6.850 -0.657 7.870 1.00 96.62 118 GLY A O 1
ATOM 938 N N . ILE A 1 119 ? 5.387 0.862 7.096 1.00 97.75 119 ILE A N 1
ATOM 939 C CA . ILE A 1 119 ? 5.566 0.564 5.678 1.00 97.75 119 ILE A CA 1
ATOM 940 C C . ILE A 1 119 ? 6.220 1.776 5.021 1.00 97.75 119 ILE A C 1
ATOM 942 O O . ILE A 1 119 ? 5.691 2.884 5.111 1.00 97.75 119 ILE A O 1
ATOM 946 N N . CYS A 1 120 ? 7.348 1.568 4.345 1.00 96.69 120 CYS A N 1
ATOM 947 C CA . CYS A 1 120 ? 7.978 2.569 3.496 1.00 96.69 120 CYS A CA 1
ATOM 948 C C . CYS A 1 120 ? 8.409 1.964 2.157 1.00 96.69 120 CYS A C 1
ATOM 950 O O . CYS A 1 120 ? 9.244 1.058 2.123 1.00 96.69 120 CYS A O 1
ATOM 952 N N . ILE A 1 121 ? 7.824 2.456 1.061 1.00 96.38 121 ILE A N 1
ATOM 953 C CA . ILE A 1 121 ? 8.015 1.913 -0.291 1.00 96.38 121 ILE A CA 1
ATOM 954 C C . ILE A 1 121 ? 8.235 3.054 -1.289 1.00 96.38 121 ILE A C 1
ATOM 956 O O . ILE A 1 121 ? 7.473 4.019 -1.324 1.00 96.38 121 ILE A O 1
ATOM 960 N N . ASN A 1 122 ? 9.230 2.906 -2.157 1.00 95.06 122 ASN A N 1
ATOM 961 C CA . ASN A 1 122 ? 9.462 3.755 -3.322 1.00 95.06 122 ASN A CA 1
ATOM 962 C C . ASN A 1 122 ? 9.942 2.889 -4.507 1.00 95.06 122 ASN A C 1
ATOM 964 O O . ASN A 1 122 ? 10.185 1.688 -4.372 1.00 95.06 122 ASN A O 1
ATOM 968 N N . GLY A 1 123 ? 10.049 3.472 -5.697 1.00 92.00 123 GLY A N 1
ATOM 969 C CA . GLY A 1 123 ? 10.686 2.847 -6.852 1.00 92.00 123 GLY A CA 1
ATOM 970 C C . GLY A 1 123 ? 12.212 2.947 -6.805 1.00 92.00 123 GLY A C 1
ATOM 971 O O . GLY A 1 123 ? 12.796 3.676 -6.002 1.00 92.00 123 GLY A O 1
ATOM 972 N N . VAL A 1 124 ? 12.876 2.205 -7.684 1.00 89.75 124 VAL A N 1
ATOM 973 C CA . VAL A 1 124 ? 14.338 2.221 -7.843 1.00 89.75 124 VAL A CA 1
ATOM 974 C C . VAL A 1 124 ? 14.718 3.103 -9.036 1.00 89.75 124 VAL A C 1
ATOM 976 O O . VAL A 1 124 ? 14.059 3.059 -10.071 1.00 89.75 124 VAL A O 1
ATOM 979 N N . GLU A 1 125 ? 15.795 3.885 -8.911 1.00 86.44 125 GLU A N 1
ATOM 980 C CA . GLU A 1 125 ? 16.371 4.691 -10.003 1.00 86.44 125 GLU A CA 1
ATOM 981 C C . GLU A 1 125 ? 15.326 5.561 -10.740 1.00 86.44 125 GLU A C 1
ATOM 983 O O . GLU A 1 125 ? 14.725 6.449 -10.138 1.00 86.44 125 GLU A O 1
ATOM 988 N N . GLU A 1 126 ? 15.103 5.331 -12.040 1.00 86.75 126 GLU A N 1
ATOM 989 C CA . GLU A 1 126 ? 14.182 6.109 -12.884 1.00 86.75 126 GLU A CA 1
ATOM 990 C C . GLU A 1 126 ? 12.700 5.927 -12.500 1.00 86.75 126 GLU A C 1
ATOM 992 O O . GLU A 1 126 ? 11.862 6.785 -12.817 1.00 86.75 126 GLU A O 1
ATOM 997 N N . ASP A 1 127 ? 12.387 4.832 -11.797 1.00 88.75 127 ASP A N 1
ATOM 998 C CA . ASP A 1 127 ? 11.066 4.548 -11.242 1.00 88.75 127 ASP A CA 1
ATOM 999 C C . ASP A 1 127 ? 10.854 5.153 -9.844 1.00 88.75 127 ASP A C 1
ATOM 1001 O O . ASP A 1 127 ? 9.733 5.114 -9.343 1.00 88.75 127 ASP A O 1
ATOM 1005 N N . SER A 1 128 ? 11.878 5.748 -9.220 1.00 89.81 128 SER A N 1
ATOM 1006 C CA . SER A 1 128 ? 11.725 6.482 -7.956 1.00 89.81 128 SER A CA 1
ATOM 1007 C C . SER A 1 128 ? 10.950 7.794 -8.148 1.00 89.81 128 SER A C 1
ATOM 1009 O O . SER A 1 128 ? 11.080 8.463 -9.183 1.00 89.81 128 SER A O 1
ATOM 1011 N N . TYR A 1 129 ? 10.137 8.179 -7.155 1.00 91.50 129 TYR A N 1
ATOM 1012 C CA . TYR A 1 129 ? 9.434 9.467 -7.164 1.00 91.50 129 TYR A CA 1
ATOM 1013 C C . TYR A 1 129 ? 9.266 10.095 -5.767 1.00 91.50 129 TYR A C 1
ATOM 1015 O O . TYR A 1 129 ? 10.016 11.005 -5.423 1.00 91.50 129 TYR A O 1
ATOM 1023 N N . GLU A 1 130 ? 8.315 9.625 -4.959 1.00 93.19 130 GLU A N 1
ATOM 1024 C CA . GLU A 1 130 ? 8.134 10.007 -3.548 1.00 93.19 130 GLU A CA 1
ATOM 1025 C C . GLU A 1 130 ? 7.929 8.736 -2.709 1.00 93.19 130 GLU A C 1
ATOM 1027 O O . GLU A 1 130 ? 7.330 7.765 -3.183 1.00 93.19 130 GLU A O 1
ATOM 1032 N N . ASP A 1 131 ? 8.417 8.747 -1.469 1.00 93.75 131 ASP A N 1
ATOM 1033 C CA . ASP A 1 131 ? 8.239 7.634 -0.536 1.00 93.75 131 ASP A CA 1
ATOM 1034 C C . ASP A 1 131 ? 6.755 7.528 -0.143 1.00 93.75 131 ASP A C 1
ATOM 1036 O O . ASP A 1 131 ? 6.149 8.490 0.331 1.00 93.75 131 ASP A O 1
ATOM 1040 N N . PHE A 1 132 ? 6.160 6.348 -0.315 1.00 96.62 132 PHE A N 1
ATOM 1041 C CA . PHE A 1 132 ? 4.932 5.988 0.388 1.00 96.62 132 PHE A CA 1
ATOM 1042 C C . PHE A 1 132 ? 5.305 5.614 1.821 1.00 96.62 132 PHE A C 1
ATOM 1044 O O . PHE A 1 132 ? 6.152 4.742 2.000 1.00 96.62 132 PHE A O 1
ATOM 1051 N N . ILE A 1 133 ? 4.698 6.259 2.821 1.00 96.69 133 ILE A N 1
ATOM 1052 C CA . ILE A 1 133 ? 4.996 6.041 4.246 1.00 96.69 133 ILE A CA 1
ATOM 1053 C C . ILE A 1 133 ? 3.692 5.845 5.018 1.00 96.69 133 ILE A C 1
ATOM 1055 O O . ILE A 1 133 ? 2.862 6.749 5.050 1.00 96.69 133 ILE A O 1
ATOM 1059 N N . LEU A 1 134 ? 3.528 4.704 5.684 1.00 97.50 134 LEU A N 1
ATOM 1060 C CA . LEU A 1 134 ? 2.415 4.441 6.597 1.00 97.50 134 LEU A CA 1
ATOM 1061 C C . LEU A 1 134 ? 2.961 3.920 7.931 1.00 97.50 134 LEU A C 1
ATOM 1063 O O . LEU A 1 134 ? 3.476 2.805 7.995 1.00 97.50 134 LEU A O 1
ATOM 1067 N N . LYS A 1 135 ? 2.868 4.734 8.988 1.00 96.12 135 LYS A N 1
ATOM 1068 C CA . LYS A 1 135 ? 3.368 4.415 10.337 1.00 96.12 135 LYS A CA 1
ATOM 1069 C C . LYS A 1 135 ? 2.665 5.256 11.405 1.00 96.12 135 LYS A C 1
ATOM 1071 O O . LYS A 1 135 ? 2.152 6.329 11.103 1.00 96.12 135 LYS A O 1
ATOM 1076 N N . GLU A 1 136 ? 2.709 4.817 12.661 1.00 94.56 136 GLU A N 1
ATOM 1077 C CA . GLU A 1 136 ? 1.986 5.465 13.771 1.00 94.56 136 GLU A CA 1
ATOM 1078 C C . GLU A 1 136 ? 2.378 6.929 13.995 1.00 94.56 136 GLU A C 1
ATOM 1080 O O . GLU A 1 136 ? 1.531 7.776 14.273 1.00 94.56 136 GLU A O 1
ATOM 1085 N N . SER A 1 137 ? 3.662 7.250 13.827 1.00 93.38 137 SER A N 1
ATOM 1086 C CA . SER A 1 137 ? 4.165 8.620 13.996 1.00 93.38 137 SER A CA 1
ATOM 1087 C C . SER A 1 137 ? 3.718 9.593 12.898 1.00 93.38 137 SER A C 1
ATOM 1089 O O . SER A 1 137 ? 3.803 10.804 13.098 1.00 93.38 137 SER A O 1
ATOM 1091 N N . GLU A 1 138 ? 3.234 9.083 11.762 1.00 92.19 138 GLU A N 1
ATOM 1092 C CA . GLU A 1 138 ? 2.769 9.854 10.603 1.00 92.19 138 GLU A CA 1
ATOM 1093 C C . GLU A 1 138 ? 1.417 9.274 10.134 1.00 92.19 138 GLU A C 1
ATOM 1095 O O . GLU A 1 138 ? 1.347 8.582 9.118 1.00 92.19 138 GLU A O 1
ATOM 1100 N N . PRO A 1 139 ? 0.335 9.494 10.915 1.00 87.06 139 PRO A N 1
ATOM 1101 C CA . PRO A 1 139 ? -0.953 8.825 10.720 1.00 87.06 139 PRO A CA 1
ATOM 1102 C C . PRO A 1 139 ? -1.751 9.355 9.524 1.00 87.06 139 PRO A C 1
ATOM 1104 O O . PRO A 1 139 ? -2.673 8.683 9.069 1.00 87.06 139 PRO A O 1
ATOM 1107 N N . ASP A 1 140 ? -1.419 10.553 9.050 1.00 90.88 140 ASP A N 1
ATOM 1108 C CA . ASP A 1 140 ? -1.969 11.196 7.861 1.00 90.88 140 ASP A CA 1
ATOM 1109 C C . ASP A 1 140 ? -0.826 11.387 6.867 1.00 90.88 140 ASP A C 1
ATOM 1111 O O . ASP A 1 140 ? 0.255 11.864 7.231 1.00 90.88 140 ASP A O 1
ATOM 1115 N N . GLY A 1 141 ? -1.055 10.985 5.625 1.00 93.19 141 GLY A N 1
ATOM 1116 C CA . GLY A 1 141 ? -0.036 10.962 4.602 1.00 93.19 141 GLY A CA 1
ATOM 1117 C C . GLY A 1 141 ? -0.611 11.137 3.211 1.00 93.19 141 GLY A C 1
ATOM 1118 O O . GLY A 1 141 ? -1.776 10.871 2.908 1.00 93.19 141 GLY A O 1
ATOM 1119 N N . PHE A 1 142 ? 0.260 11.585 2.323 1.00 95.06 142 PHE A N 1
ATOM 1120 C CA . PHE A 1 142 ? 0.009 11.543 0.901 1.00 95.06 142 PHE A CA 1
ATOM 1121 C C . PHE A 1 142 ? 1.304 11.196 0.189 1.00 95.06 142 PHE A C 1
ATOM 1123 O O . PHE A 1 142 ? 2.391 11.539 0.649 1.00 95.06 142 PHE A O 1
ATOM 1130 N N . CYS A 1 143 ? 1.186 10.549 -0.961 1.00 94.56 143 CYS A N 1
ATOM 1131 C CA . CYS A 1 143 ? 2.326 10.321 -1.832 1.00 94.56 143 CYS A CA 1
ATOM 1132 C C . CYS A 1 143 ? 1.907 10.490 -3.285 1.00 94.56 143 CYS A C 1
ATOM 1134 O O . CYS A 1 143 ? 0.795 10.136 -3.696 1.00 94.56 143 CYS A O 1
ATOM 1136 N N . LYS A 1 144 ? 2.808 11.050 -4.083 1.00 94.38 144 LYS A N 1
ATOM 1137 C CA . LYS A 1 144 ? 2.699 11.023 -5.534 1.00 94.38 144 LYS A CA 1
ATOM 1138 C C . LYS A 1 144 ? 3.590 9.908 -6.023 1.00 94.38 144 LYS A C 1
ATOM 1140 O O . LYS A 1 144 ? 4.777 9.896 -5.757 1.00 94.38 144 LYS A O 1
ATOM 1145 N N . THR A 1 145 ? 3.044 8.993 -6.798 1.00 93.00 145 THR A N 1
ATOM 1146 C CA . THR A 1 145 ? 3.856 7.923 -7.393 1.00 93.00 145 THR A CA 1
ATOM 1147 C C . THR A 1 145 ? 4.291 8.266 -8.809 1.00 93.00 145 THR A C 1
ATOM 1149 O O . THR A 1 145 ? 5.026 7.518 -9.441 1.00 93.00 145 THR A O 1
ATOM 1152 N N . GLY A 1 146 ? 3.783 9.369 -9.375 1.00 91.75 146 GLY A N 1
ATOM 1153 C CA . GLY A 1 146 ? 4.061 9.757 -10.757 1.00 91.75 146 GLY A CA 1
ATOM 1154 C C . GLY A 1 146 ? 3.620 8.715 -11.794 1.00 91.75 146 GLY A C 1
ATOM 1155 O O . GLY A 1 146 ? 4.107 8.767 -12.926 1.00 91.75 146 GLY A O 1
ATOM 1156 N N . ARG A 1 147 ? 2.721 7.786 -11.420 1.00 92.69 147 ARG A N 1
ATOM 1157 C CA . ARG A 1 147 ? 2.352 6.594 -12.207 1.00 92.69 147 ARG A CA 1
ATOM 1158 C C . ARG A 1 147 ? 3.570 5.721 -12.561 1.00 92.69 147 ARG A C 1
ATOM 1160 O O . ARG A 1 147 ? 3.645 5.169 -13.658 1.00 92.69 147 ARG A O 1
ATOM 1167 N N . ARG A 1 148 ? 4.570 5.670 -11.675 1.00 94.19 148 ARG A N 1
ATOM 1168 C CA . ARG A 1 148 ? 5.732 4.774 -11.788 1.00 94.19 148 ARG A CA 1
ATOM 1169 C C . ARG A 1 148 ? 5.351 3.339 -11.457 1.00 94.19 148 ARG A C 1
ATOM 1171 O O . ARG A 1 148 ? 4.302 3.102 -10.871 1.00 94.19 148 ARG A O 1
ATOM 1178 N N . ALA A 1 149 ? 6.206 2.382 -11.817 1.00 95.38 149 ALA A N 1
ATOM 1179 C CA . ALA A 1 149 ? 5.878 0.961 -11.685 1.00 95.38 149 ALA A CA 1
ATOM 1180 C C . ALA A 1 149 ? 5.489 0.554 -10.248 1.00 95.38 149 ALA A C 1
ATOM 1182 O O . ALA A 1 149 ? 4.542 -0.210 -10.066 1.00 95.38 149 ALA A O 1
ATOM 1183 N N . TYR A 1 150 ? 6.157 1.112 -9.230 1.00 96.25 150 TYR A N 1
ATOM 1184 C CA . TYR A 1 150 ? 5.865 0.829 -7.818 1.00 96.25 150 TYR A CA 1
ATOM 1185 C C . TYR A 1 150 ? 4.482 1.314 -7.347 1.00 96.25 150 TYR A C 1
ATOM 1187 O O . TYR A 1 150 ? 4.008 0.868 -6.302 1.00 96.25 150 TYR A O 1
ATOM 1195 N N . ASP A 1 151 ? 3.798 2.161 -8.128 1.00 97.31 151 ASP A N 1
ATOM 1196 C CA . ASP A 1 151 ? 2.422 2.586 -7.852 1.00 97.31 151 ASP A CA 1
ATOM 1197 C C . ASP A 1 151 ? 1.469 1.401 -7.707 1.00 97.31 151 ASP A C 1
ATOM 1199 O O . ASP A 1 151 ? 0.568 1.447 -6.875 1.00 97.31 151 ASP A O 1
ATOM 1203 N N . LEU A 1 152 ? 1.691 0.321 -8.466 1.00 98.06 152 LEU A N 1
ATOM 1204 C CA . LEU A 1 152 ? 0.884 -0.894 -8.373 1.00 98.06 152 LEU A CA 1
ATOM 1205 C C . LEU A 1 152 ? 0.896 -1.477 -6.952 1.00 98.06 152 LEU A C 1
ATOM 1207 O O . LEU A 1 152 ? -0.140 -1.896 -6.441 1.00 98.06 152 LEU A O 1
ATOM 1211 N N . VAL A 1 153 ? 2.066 -1.478 -6.309 1.00 98.38 153 VAL A N 1
ATOM 1212 C CA . VAL A 1 153 ? 2.232 -1.975 -4.939 1.00 98.38 153 VAL A CA 1
ATOM 1213 C C . VAL A 1 153 ? 1.568 -1.016 -3.959 1.00 98.38 153 VAL A C 1
ATOM 1215 O O . VAL A 1 153 ? 0.759 -1.449 -3.145 1.00 98.38 153 VAL A O 1
ATOM 1218 N N . VAL A 1 154 ? 1.843 0.287 -4.077 1.00 98.19 154 VAL A N 1
ATOM 1219 C CA . VAL A 1 154 ? 1.275 1.320 -3.193 1.00 98.19 154 VAL A CA 1
ATOM 1220 C C . VAL A 1 154 ? -0.254 1.298 -3.224 1.00 98.19 154 VAL A C 1
ATOM 1222 O O . VAL A 1 154 ? -0.899 1.201 -2.184 1.00 98.19 154 VAL A O 1
ATOM 1225 N N . THR A 1 155 ? -0.853 1.333 -4.411 1.00 98.25 155 THR A N 1
ATOM 1226 C CA . THR A 1 155 ? -2.315 1.338 -4.578 1.00 98.25 155 THR A CA 1
ATOM 1227 C C . THR A 1 155 ? -2.966 0.047 -4.085 1.00 98.25 155 THR A C 1
ATOM 1229 O O . THR A 1 155 ? -4.032 0.106 -3.473 1.00 98.25 155 THR A O 1
ATOM 1232 N N . CYS A 1 156 ? -2.323 -1.111 -4.273 1.00 98.62 156 CYS A N 1
ATOM 1233 C CA . CYS A 1 156 ? -2.819 -2.377 -3.735 1.00 98.62 156 CYS A CA 1
ATOM 1234 C C 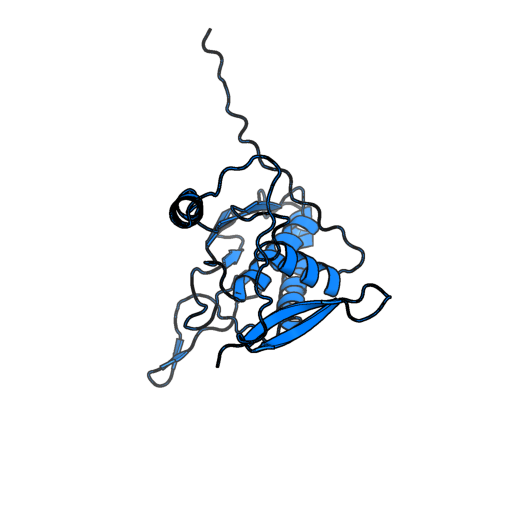. CYS A 1 156 ? -2.738 -2.425 -2.198 1.00 98.62 156 CYS A C 1
ATOM 1236 O O . CYS A 1 156 ? -3.682 -2.890 -1.558 1.00 98.62 156 CYS A O 1
ATOM 1238 N N . VAL A 1 157 ? -1.664 -1.900 -1.592 1.00 98.69 157 VAL A N 1
ATOM 1239 C CA . VAL A 1 157 ? -1.530 -1.778 -0.126 1.00 98.69 157 VAL A CA 1
ATOM 1240 C C . VAL A 1 157 ? -2.605 -0.851 0.440 1.00 98.69 157 VAL A C 1
ATOM 1242 O O . VAL A 1 157 ? -3.271 -1.203 1.412 1.00 98.69 157 VAL A O 1
ATOM 1245 N N . LEU A 1 158 ? -2.833 0.301 -0.193 1.00 98.38 158 LEU A N 1
ATOM 1246 C CA . LEU A 1 158 ? -3.872 1.252 0.209 1.00 98.38 158 LEU A CA 1
ATOM 1247 C C . LEU A 1 158 ? -5.279 0.649 0.112 1.00 98.38 158 LEU A C 1
ATOM 1249 O O . LEU A 1 158 ? -6.073 0.787 1.045 1.00 98.38 158 LEU A O 1
ATOM 1253 N N . LEU A 1 159 ? -5.583 -0.051 -0.988 1.00 98.25 159 LEU A N 1
ATOM 1254 C CA . LEU A 1 159 ? -6.840 -0.785 -1.133 1.00 98.25 159 LEU A CA 1
ATOM 1255 C C . LEU A 1 159 ? -6.989 -1.814 -0.009 1.00 98.25 159 LEU A C 1
ATOM 1257 O O . LEU A 1 159 ? -8.029 -1.859 0.644 1.00 98.25 159 LEU A O 1
ATOM 1261 N N . ARG A 1 160 ? -5.943 -2.598 0.267 1.00 98.44 160 ARG A N 1
ATOM 1262 C CA . ARG A 1 160 ? -5.982 -3.614 1.319 1.00 98.44 160 ARG A CA 1
ATOM 1263 C C . ARG A 1 160 ? -6.198 -3.016 2.709 1.00 98.44 160 ARG A C 1
ATOM 1265 O O . ARG A 1 160 ? -7.033 -3.527 3.451 1.00 98.44 160 ARG A O 1
ATOM 1272 N N . ALA A 1 161 ? -5.525 -1.914 3.033 1.00 98.12 161 ALA A N 1
ATOM 1273 C CA . ALA A 1 161 ? -5.709 -1.199 4.295 1.00 98.12 161 ALA A CA 1
ATOM 1274 C C . ALA A 1 161 ? -7.167 -0.750 4.486 1.00 98.12 161 ALA A C 1
ATOM 1276 O O . ALA A 1 161 ? -7.770 -1.022 5.525 1.00 98.12 161 ALA A O 1
ATOM 1277 N N . TYR A 1 162 ? -7.766 -0.153 3.449 1.00 97.81 162 TYR A N 1
ATOM 1278 C CA . TYR A 1 162 ? -9.174 0.242 3.465 1.00 97.81 162 TYR A CA 1
ATOM 1279 C C . TYR A 1 162 ? -10.121 -0.957 3.616 1.00 97.81 162 TYR A C 1
ATOM 1281 O O . TYR A 1 162 ? -11.111 -0.884 4.340 1.00 97.81 162 TYR A O 1
ATOM 1289 N N . ARG A 1 163 ? -9.829 -2.080 2.950 1.00 97.44 163 ARG A N 1
ATOM 1290 C CA . ARG A 1 163 ? -10.662 -3.288 3.024 1.00 97.44 163 ARG A CA 1
ATOM 1291 C C . ARG A 1 163 ? -10.634 -3.955 4.398 1.00 97.44 163 ARG A C 1
ATOM 1293 O O . ARG A 1 163 ? -11.655 -4.512 4.800 1.00 97.44 163 ARG A O 1
ATOM 1300 N N . LEU A 1 164 ? -9.509 -3.880 5.106 1.00 97.62 164 LEU A N 1
ATOM 1301 C CA . LEU A 1 164 ? -9.360 -4.435 6.452 1.00 97.62 164 LEU A CA 1
ATOM 1302 C C . LEU A 1 164 ? -9.972 -3.539 7.542 1.00 97.62 164 LEU A C 1
ATOM 1304 O O . LEU A 1 164 ? -10.594 -4.062 8.464 1.00 97.62 164 LEU A O 1
ATOM 1308 N N . ALA A 1 165 ? -9.843 -2.214 7.422 1.00 97.44 165 ALA A N 1
ATOM 1309 C CA . ALA A 1 165 ? -10.323 -1.257 8.423 1.00 97.44 165 ALA A CA 1
ATOM 1310 C C . ALA A 1 165 ? -11.115 -0.089 7.803 1.00 97.44 165 ALA A C 1
ATOM 1312 O O . ALA A 1 165 ? -10.690 1.063 7.904 1.00 97.44 165 ALA A O 1
ATOM 1313 N N . PRO A 1 166 ? -12.277 -0.332 7.171 1.00 95.81 166 PRO A N 1
ATOM 1314 C CA . PRO A 1 166 ? -13.012 0.708 6.447 1.00 95.81 166 PRO A CA 1
ATOM 1315 C C . PRO A 1 166 ? -13.578 1.819 7.345 1.00 95.81 166 PRO A C 1
ATOM 1317 O O . PRO A 1 166 ? -13.975 2.861 6.823 1.00 95.81 166 PRO A O 1
ATOM 1320 N N . ASN A 1 167 ? -13.651 1.611 8.668 1.00 95.25 167 ASN A N 1
ATOM 1321 C CA . ASN A 1 167 ? -14.139 2.619 9.613 1.00 95.25 167 ASN A CA 1
ATOM 1322 C C . ASN A 1 167 ? -13.013 3.482 10.202 1.00 95.25 167 ASN A C 1
ATOM 1324 O O . ASN A 1 167 ? -13.294 4.578 10.682 1.00 95.2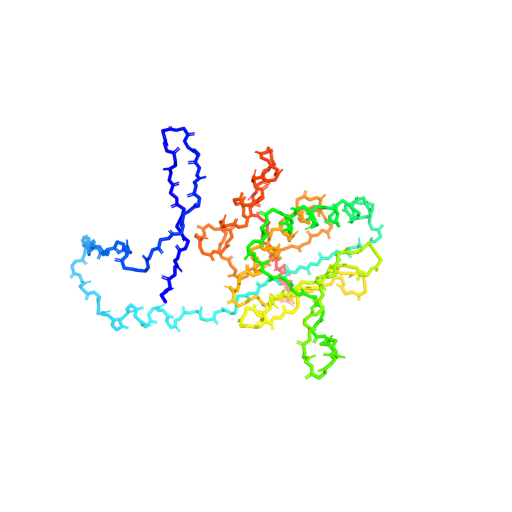5 167 ASN A O 1
ATOM 1328 N N . THR A 1 168 ? -11.766 3.000 10.170 1.00 96.44 168 THR A N 1
ATOM 1329 C CA . THR A 1 168 ? -10.605 3.677 10.775 1.00 96.44 168 THR A CA 1
ATOM 1330 C C . THR A 1 168 ? -9.586 4.165 9.741 1.00 96.44 168 THR A C 1
ATOM 1332 O O . THR A 1 168 ? -8.869 5.130 10.001 1.00 96.44 168 THR A O 1
ATOM 1335 N N . PHE A 1 169 ? -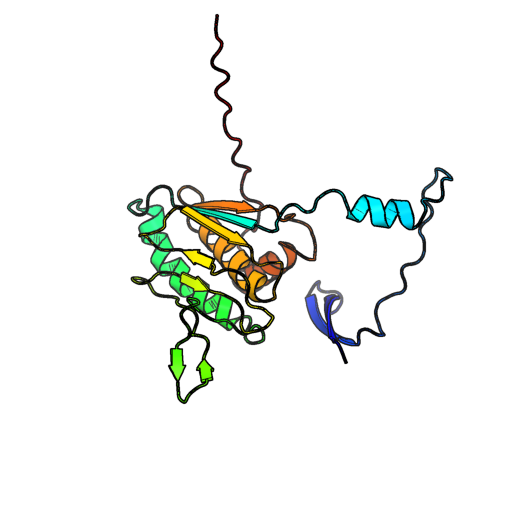9.514 3.526 8.571 1.00 96.94 169 PHE A N 1
ATOM 1336 C CA . PHE A 1 169 ? -8.625 3.898 7.474 1.00 96.94 169 PHE A CA 1
ATOM 1337 C C . PHE A 1 169 ? -9.385 4.644 6.377 1.00 96.94 169 PHE A C 1
ATOM 1339 O O . PHE A 1 169 ? -10.343 4.138 5.788 1.00 96.94 169 PHE A O 1
ATOM 1346 N N . HIS A 1 170 ? -8.912 5.838 6.052 1.00 95.88 170 HIS A N 1
ATOM 1347 C CA . HIS A 1 170 ? -9.418 6.657 4.965 1.00 95.88 170 HIS A CA 1
ATOM 1348 C C . HIS A 1 170 ? -8.477 6.616 3.776 1.00 95.88 170 HIS A C 1
ATOM 1350 O O . HIS A 1 170 ? -7.263 6.707 3.928 1.00 95.88 170 HIS A O 1
ATOM 1356 N N . LEU A 1 171 ? -9.066 6.517 2.587 1.00 95.81 171 LEU A N 1
ATOM 1357 C CA . LEU A 1 171 ? -8.365 6.467 1.316 1.00 95.81 171 LEU A CA 1
ATOM 1358 C C . LEU A 1 171 ? -9.050 7.397 0.319 1.00 95.81 171 LEU A C 1
ATOM 1360 O O . LEU A 1 171 ? -10.253 7.292 0.085 1.00 95.81 171 LEU A O 1
ATOM 1364 N N . SER A 1 172 ? -8.266 8.268 -0.306 1.00 94.25 172 SER A N 1
ATOM 1365 C CA . SER A 1 172 ? -8.681 9.101 -1.431 1.00 94.25 172 SER A CA 1
ATOM 1366 C C . SER A 1 172 ? -7.564 9.178 -2.474 1.00 94.25 172 SER A C 1
ATOM 1368 O O . SER A 1 172 ? -6.393 8.955 -2.174 1.00 94.25 172 SER A O 1
ATOM 1370 N N . SER A 1 173 ? -7.908 9.462 -3.727 1.00 93.94 173 SER A N 1
ATOM 1371 C CA . SER A 1 173 ? -6.948 9.509 -4.830 1.00 93.94 173 SER A CA 1
ATOM 1372 C C . SER A 1 173 ? -7.414 10.449 -5.931 1.00 93.94 173 SER A C 1
ATOM 1374 O O . SER A 1 173 ? -8.598 10.486 -6.267 1.00 93.94 173 SER A O 1
ATOM 1376 N N . ASP A 1 174 ? -6.461 11.155 -6.541 1.00 93.12 174 ASP A N 1
ATOM 1377 C CA . ASP A 1 174 ? -6.673 11.901 -7.787 1.00 93.12 174 ASP A CA 1
ATOM 1378 C C . ASP A 1 174 ? -6.870 10.965 -9.005 1.00 93.12 174 ASP A C 1
ATOM 1380 O O . ASP A 1 174 ? -7.222 11.423 -10.097 1.00 93.12 174 ASP A O 1
ATOM 1384 N N . GLY A 1 175 ? -6.618 9.661 -8.836 1.00 90.38 175 GLY A N 1
ATOM 1385 C CA . GLY A 1 175 ? -6.781 8.624 -9.850 1.00 90.38 175 GLY A CA 1
ATOM 1386 C C . GLY A 1 175 ? -8.235 8.193 -10.084 1.00 90.38 175 GLY A C 1
ATOM 1387 O O . GLY A 1 175 ? -9.085 8.170 -9.196 1.00 90.38 175 GLY A O 1
ATOM 1388 N N . CYS A 1 176 ? -8.520 7.785 -11.312 1.00 91.19 176 CYS A N 1
ATOM 1389 C CA . CYS A 1 176 ? -9.786 7.251 -11.779 1.00 91.19 176 CYS A CA 1
ATOM 1390 C C . CYS A 1 176 ? -9.899 5.750 -11.474 1.00 91.19 176 CYS A C 1
ATOM 1392 O O . CYS A 1 176 ? -9.163 4.927 -12.018 1.00 91.19 176 CYS A O 1
ATOM 1394 N N . TRP A 1 177 ? -10.907 5.382 -10.676 1.00 93.81 177 TRP A N 1
ATOM 1395 C CA . TRP A 1 177 ? -11.148 4.002 -10.218 1.00 93.81 177 TRP A CA 1
ATOM 1396 C C . TRP A 1 177 ? -11.271 2.948 -11.334 1.00 93.81 177 TRP A C 1
ATOM 1398 O O . TRP A 1 177 ? -10.911 1.786 -11.162 1.00 93.81 177 TRP A O 1
ATOM 1408 N N . ASN A 1 178 ? -11.820 3.356 -12.481 1.00 92.19 178 ASN A N 1
ATOM 1409 C CA . ASN A 1 178 ? -12.166 2.469 -13.596 1.00 92.19 178 ASN A CA 1
ATOM 1410 C C . ASN A 1 178 ? -11.270 2.677 -14.829 1.00 92.19 178 ASN A C 1
ATOM 1412 O O . ASN A 1 178 ? -11.618 2.218 -15.915 1.00 92.19 178 ASN A O 1
ATOM 1416 N N . LEU A 1 179 ? -10.156 3.405 -14.694 1.00 89.12 179 LEU A N 1
ATOM 1417 C CA . LEU A 1 179 ? -9.219 3.612 -15.795 1.00 89.12 179 LEU A CA 1
ATOM 1418 C C . LEU A 1 179 ? -8.152 2.508 -15.801 1.00 89.12 179 LEU A C 1
ATOM 1420 O O . LEU A 1 179 ? -7.536 2.232 -14.773 1.00 89.12 179 LEU A O 1
ATOM 1424 N N . GLU A 1 180 ? -7.920 1.907 -16.973 1.00 85.56 180 GLU A N 1
ATOM 1425 C CA . GLU A 1 180 ? -6.984 0.783 -17.180 1.00 85.56 180 GLU A CA 1
ATOM 1426 C C . GLU A 1 180 ? -5.537 1.083 -16.759 1.00 85.56 180 GLU A C 1
ATOM 1428 O O . GLU A 1 180 ? -4.779 0.164 -16.468 1.00 85.56 180 GLU A O 1
ATOM 1433 N N . GLU A 1 181 ? -5.152 2.358 -16.731 1.00 84.38 181 GLU A N 1
ATOM 1434 C CA . GLU A 1 181 ? -3.791 2.811 -16.428 1.00 84.38 181 GLU A CA 1
ATOM 1435 C C . GLU A 1 181 ? -3.615 3.276 -14.967 1.00 84.38 181 GLU A C 1
ATOM 1437 O O . GLU A 1 181 ? -2.529 3.727 -14.616 1.00 84.38 181 GLU A O 1
ATOM 1442 N N . GLU A 1 182 ? -4.660 3.213 -14.127 1.00 91.06 182 GLU A N 1
ATOM 1443 C CA . GLU A 1 182 ? -4.628 3.724 -12.742 1.00 91.06 182 GLU A CA 1
ATOM 1444 C C . GLU A 1 182 ? -5.047 2.647 -11.728 1.00 91.06 182 GLU A C 1
ATOM 1446 O O . GLU A 1 182 ? -4.229 1.817 -11.348 1.00 91.06 182 GLU A O 1
ATOM 1451 N N . TRP A 1 183 ? -6.311 2.602 -11.297 1.00 96.25 183 TRP A N 1
ATOM 1452 C CA . TRP A 1 183 ? -6.735 1.680 -10.229 1.00 96.25 183 TRP A CA 1
ATOM 1453 C C . TRP A 1 183 ? -7.047 0.253 -10.706 1.00 96.25 183 TRP A C 1
ATOM 1455 O O . TRP A 1 183 ? -7.033 -0.679 -9.904 1.00 96.25 183 TRP A O 1
ATOM 1465 N N . VAL A 1 184 ? -7.315 0.045 -12.001 1.00 96.88 184 VAL A N 1
ATOM 1466 C CA . VAL A 1 184 ? -7.651 -1.287 -12.543 1.00 96.88 184 VAL A CA 1
ATOM 1467 C C . VAL A 1 184 ? -6.521 -2.315 -12.342 1.00 96.88 184 VAL A C 1
ATOM 1469 O O . VAL A 1 184 ? -6.828 -3.418 -11.891 1.00 96.88 184 VAL A O 1
ATOM 1472 N N . PR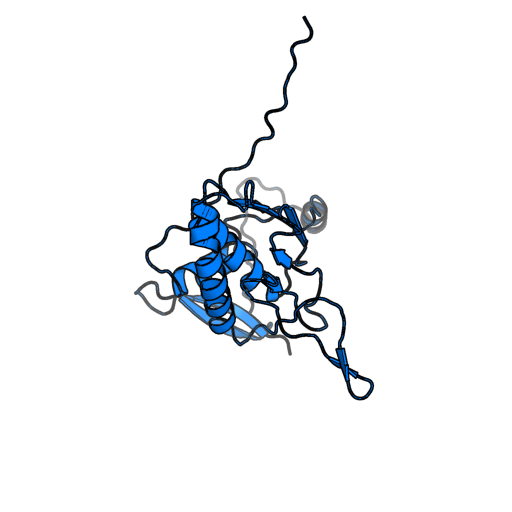O A 1 185 ? -5.233 -2.004 -12.603 1.00 97.00 185 PRO A N 1
ATOM 1473 C CA . PRO A 1 185 ? -4.129 -2.924 -12.321 1.00 97.00 185 PRO A CA 1
ATOM 1474 C C . PRO A 1 185 ? -4.031 -3.338 -10.848 1.00 97.00 185 PRO A C 1
ATOM 1476 O O . PRO A 1 185 ? -3.858 -4.519 -10.560 1.00 97.00 185 PRO A O 1
ATOM 1479 N N . ALA A 1 186 ? -4.191 -2.391 -9.919 1.00 97.25 186 ALA A N 1
ATOM 1480 C CA . ALA A 1 186 ? -4.135 -2.656 -8.480 1.00 97.25 186 ALA A CA 1
ATOM 1481 C C . ALA A 1 186 ? -5.263 -3.580 -8.024 1.00 97.25 186 ALA A C 1
ATOM 1483 O O . ALA A 1 186 ? -5.042 -4.513 -7.262 1.00 97.25 186 ALA A O 1
ATOM 1484 N N . ARG A 1 187 ? -6.470 -3.357 -8.547 1.00 97.75 187 ARG A N 1
ATOM 1485 C CA . ARG A 1 187 ? -7.636 -4.208 -8.295 1.00 97.75 187 ARG A CA 1
ATOM 1486 C C . ARG A 1 187 ? -7.465 -5.608 -8.881 1.00 97.75 187 ARG A C 1
ATOM 1488 O O . ARG A 1 187 ? -7.848 -6.581 -8.246 1.00 97.75 187 ARG A O 1
ATOM 1495 N N . ALA A 1 188 ? -6.866 -5.725 -10.066 1.00 97.81 188 ALA A N 1
ATOM 1496 C CA . ALA A 1 188 ? -6.544 -7.028 -10.641 1.00 97.81 188 ALA A CA 1
ATOM 1497 C C . ALA A 1 188 ? -5.564 -7.803 -9.744 1.00 97.81 188 ALA A C 1
ATOM 1499 O O . ALA A 1 188 ? -5.846 -8.944 -9.396 1.00 97.81 188 ALA A O 1
ATOM 1500 N N . LEU A 1 189 ? -4.482 -7.156 -9.290 1.00 98.06 189 LEU A N 1
ATOM 1501 C CA . LEU A 1 189 ? -3.545 -7.750 -8.329 1.00 98.06 189 LEU A CA 1
ATOM 1502 C C . LEU A 1 189 ? -4.235 -8.118 -7.006 1.00 98.06 189 LEU A C 1
ATOM 1504 O O . LEU A 1 189 ? -3.993 -9.189 -6.458 1.00 98.06 189 LE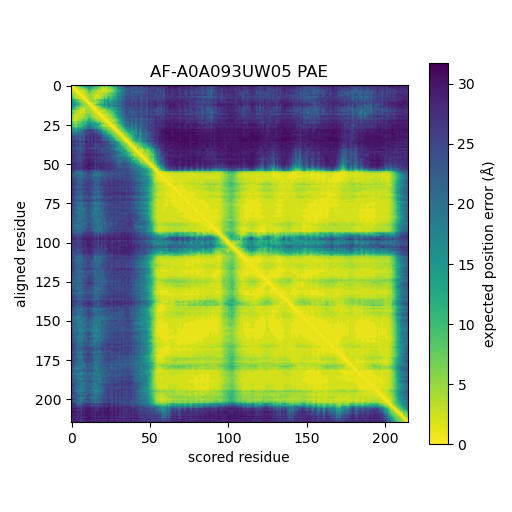U A O 1
ATOM 1508 N N . TYR A 1 190 ? -5.123 -7.255 -6.512 1.00 98.12 190 TYR A N 1
ATOM 1509 C CA . TYR A 1 190 ? -5.908 -7.514 -5.309 1.00 98.12 190 TYR A CA 1
ATOM 1510 C C . TYR A 1 190 ? -6.727 -8.803 -5.429 1.00 98.12 190 TYR A C 1
ATOM 1512 O O . TYR A 1 190 ? -6.688 -9.633 -4.527 1.00 98.12 190 TYR A O 1
ATOM 1520 N N . HIS A 1 191 ? -7.417 -9.011 -6.554 1.00 97.94 191 HIS A N 1
ATOM 1521 C CA . HIS A 1 191 ? -8.196 -10.231 -6.805 1.00 97.94 191 HIS A CA 1
ATOM 1522 C C . HIS A 1 191 ? -7.335 -11.467 -7.064 1.00 97.94 191 HIS A C 1
ATOM 1524 O O . HIS A 1 191 ? -7.775 -12.576 -6.769 1.00 97.94 191 HIS A O 1
ATOM 1530 N N . ASP A 1 192 ? -6.111 -11.305 -7.569 1.00 97.81 192 ASP A N 1
ATOM 1531 C CA . ASP A 1 192 ? -5.169 -12.421 -7.697 1.00 97.81 192 ASP A CA 1
ATOM 1532 C C . ASP A 1 192 ? -4.769 -12.976 -6.314 1.00 97.81 192 ASP A C 1
ATOM 1534 O O . ASP A 1 192 ? -4.573 -14.184 -6.165 1.00 97.81 192 ASP A O 1
ATOM 1538 N N . ILE A 1 193 ? -4.686 -12.113 -5.292 1.00 98.00 193 ILE A N 1
ATOM 1539 C CA . ILE A 1 193 ? -4.315 -12.491 -3.917 1.00 98.00 193 ILE A CA 1
ATOM 1540 C C . ILE A 1 193 ? -5.558 -12.845 -3.072 1.00 98.00 193 ILE A C 1
ATOM 1542 O O . ILE A 1 193 ? -5.546 -13.833 -2.334 1.00 98.00 193 ILE A O 1
ATOM 1546 N N . TRP A 1 194 ? -6.654 -12.089 -3.207 1.00 97.94 194 TRP A N 1
ATOM 1547 C CA . TRP A 1 194 ? -7.906 -12.236 -2.448 1.00 97.94 194 TRP A CA 1
ATOM 1548 C C . TRP A 1 194 ? -9.138 -12.337 -3.374 1.00 97.94 194 TRP A C 1
ATOM 1550 O O . TRP A 1 194 ? -9.969 -11.430 -3.411 1.00 97.94 194 TRP A O 1
ATOM 1560 N N . PRO A 1 195 ? -9.339 -13.466 -4.079 1.00 96.50 195 PRO A N 1
ATOM 1561 C CA . PRO A 1 195 ? -10.306 -13.584 -5.184 1.00 96.50 195 PRO A CA 1
ATOM 1562 C C . PRO A 1 195 ? -11.788 -13.473 -4.801 1.00 96.50 195 PRO A C 1
ATOM 1564 O O . PRO A 1 195 ? -12.647 -13.387 -5.676 1.00 96.50 195 PRO A O 1
ATOM 1567 N N . ASN A 1 196 ? -12.115 -13.537 -3.509 1.00 95.62 196 ASN A N 1
ATOM 1568 C CA . ASN A 1 196 ? -13.498 -13.510 -3.019 1.00 95.62 196 ASN A CA 1
ATOM 1569 C C . ASN A 1 196 ? -13.850 -12.203 -2.300 1.00 95.62 196 ASN A C 1
ATOM 1571 O O . ASN A 1 196 ? -14.944 -12.087 -1.746 1.00 95.62 196 ASN A O 1
ATOM 1575 N N . GLU A 1 197 ? -12.925 -11.249 -2.248 1.00 95.00 197 GLU A N 1
ATOM 1576 C CA . GLU A 1 197 ? -13.138 -9.989 -1.554 1.00 95.00 197 GLU A CA 1
ATOM 1577 C C . GLU A 1 197 ? -13.560 -8.882 -2.526 1.00 95.00 197 GLU A C 1
ATOM 1579 O O . GLU A 1 197 ? -13.083 -8.841 -3.656 1.00 95.00 197 GLU A O 1
ATOM 1584 N N . PRO A 1 198 ? -14.459 -7.970 -2.122 1.00 94.50 198 PRO A N 1
ATOM 1585 C CA . PRO A 1 198 ? -14.885 -6.883 -2.992 1.00 94.50 198 PRO A CA 1
ATOM 1586 C C . PRO A 1 198 ? -13.813 -5.790 -3.098 1.00 94.50 198 PRO A C 1
ATOM 1588 O O . PRO A 1 198 ? -13.044 -5.552 -2.166 1.00 94.50 198 PRO A O 1
ATOM 1591 N N . ASP A 1 199 ? -13.836 -5.073 -4.218 1.00 93.31 199 ASP A N 1
ATOM 1592 C CA . ASP A 1 199 ? -12.927 -3.982 -4.578 1.00 93.31 199 ASP A CA 1
ATOM 1593 C C . ASP A 1 199 ? -13.703 -2.708 -4.964 1.00 93.31 199 ASP A C 1
ATOM 1595 O O . ASP A 1 199 ? -13.364 -1.999 -5.916 1.00 93.31 199 ASP A O 1
ATOM 1599 N N . ASP A 1 200 ? -14.799 -2.435 -4.257 1.00 94.00 200 ASP A N 1
ATOM 1600 C CA . ASP A 1 200 ? -15.594 -1.230 -4.474 1.00 94.00 200 ASP A CA 1
ATOM 1601 C C . ASP A 1 200 ? -14.790 0.034 -4.130 1.00 94.00 200 ASP A C 1
ATOM 1603 O O . ASP A 1 200 ? -13.991 0.051 -3.189 1.00 94.00 200 ASP A O 1
ATOM 1607 N N . LYS A 1 201 ? -15.029 1.116 -4.885 1.00 92.31 201 LYS A N 1
ATOM 1608 C CA . LYS A 1 201 ? -14.393 2.420 -4.641 1.00 92.31 201 LYS A CA 1
ATOM 1609 C C . LYS A 1 201 ? -14.734 2.904 -3.220 1.00 92.31 201 LYS A C 1
ATOM 1611 O O . LYS A 1 201 ? -15.923 2.920 -2.886 1.00 92.31 201 LYS A O 1
ATOM 1616 N N . PRO A 1 202 ? -13.751 3.371 -2.424 1.00 90.81 202 PRO A N 1
ATOM 1617 C CA . PRO A 1 202 ? -14.029 4.046 -1.162 1.00 90.81 202 PRO A CA 1
ATOM 1618 C C . PRO A 1 202 ? -14.993 5.231 -1.356 1.00 90.81 202 PRO A C 1
ATOM 1620 O O . PRO A 1 202 ? -14.946 5.894 -2.401 1.00 90.81 202 PRO A O 1
ATOM 1623 N N . PRO A 1 203 ? -15.869 5.522 -0.378 1.00 86.81 203 PRO A N 1
ATOM 1624 C CA . PRO A 1 203 ? -16.745 6.681 -0.445 1.00 86.81 203 PRO A CA 1
ATOM 1625 C C . PRO A 1 203 ? -15.908 7.960 -0.518 1.00 86.81 203 PRO A C 1
ATOM 1627 O O . PRO A 1 203 ? -14.902 8.099 0.177 1.00 86.81 203 PRO A O 1
ATOM 1630 N N . GLU A 1 204 ? -16.325 8.908 -1.357 1.00 77.25 204 GLU A N 1
ATOM 1631 C CA . GLU A 1 204 ? -15.687 10.222 -1.375 1.00 77.25 204 GLU A CA 1
ATOM 1632 C C . GLU A 1 204 ? -15.978 10.920 -0.046 1.00 77.25 204 GLU A C 1
ATOM 1634 O O . GLU A 1 204 ? -17.140 11.096 0.331 1.00 77.25 204 GLU A O 1
ATOM 1639 N N . LEU A 1 205 ? -14.920 11.306 0.668 1.00 66.38 205 LEU A N 1
ATOM 1640 C CA . LEU A 1 205 ? -15.033 12.181 1.825 1.00 66.38 205 LEU A CA 1
ATOM 1641 C C . LEU A 1 205 ? -15.462 13.552 1.302 1.00 66.38 205 LEU A C 1
ATOM 1643 O O . LEU A 1 205 ? -14.637 14.359 0.878 1.00 66.38 205 LEU A O 1
ATOM 1647 N N . TYR A 1 206 ? -16.769 13.804 1.260 1.00 52.47 206 TYR A N 1
ATOM 1648 C CA . TYR A 1 206 ? -17.245 15.167 1.122 1.00 52.47 206 TYR A CA 1
ATOM 1649 C C . TYR A 1 206 ? -16.802 15.894 2.392 1.00 52.47 206 TYR A C 1
ATOM 1651 O O . TYR A 1 206 ? -17.212 15.542 3.497 1.00 52.47 206 TYR A O 1
ATOM 1659 N N . GLU A 1 207 ? -15.938 16.897 2.257 1.00 46.66 207 GLU A N 1
ATOM 1660 C CA . GLU A 1 207 ? -15.841 17.914 3.294 1.00 46.66 207 GLU A CA 1
ATOM 1661 C C . GLU A 1 207 ? -17.261 18.460 3.449 1.00 46.66 207 GLU A C 1
ATOM 1663 O O . GLU A 1 207 ? -17.808 19.068 2.522 1.00 46.66 207 GLU A O 1
ATOM 1668 N N . SER A 1 208 ? -17.909 18.184 4.580 1.00 44.81 208 SER A N 1
ATOM 1669 C CA . SER A 1 208 ? -19.070 18.955 4.990 1.00 44.81 208 SER A CA 1
ATOM 1670 C C . SER A 1 208 ? -18.573 20.385 5.116 1.00 44.81 208 SER A C 1
ATOM 1672 O O . SER A 1 208 ? -17.968 20.770 6.114 1.00 44.81 208 SER A O 1
ATOM 1674 N N . ARG A 1 209 ? -18.739 21.155 4.044 1.00 40.38 209 ARG A N 1
ATOM 1675 C CA . ARG A 1 209 ? -18.599 22.594 4.083 1.00 40.38 209 ARG A CA 1
ATOM 1676 C C . ARG A 1 209 ? -19.651 23.025 5.090 1.00 40.38 209 ARG A C 1
ATOM 1678 O O . ARG A 1 209 ? -20.838 22.969 4.781 1.00 40.38 209 ARG A O 1
ATOM 1685 N N . ASP A 1 210 ? -19.211 23.340 6.302 1.00 43.97 210 ASP A N 1
ATOM 1686 C CA . ASP A 1 210 ? -20.017 24.056 7.274 1.00 43.97 210 ASP A CA 1
ATOM 1687 C C . ASP A 1 210 ? -20.403 25.373 6.600 1.00 43.97 210 ASP A C 1
ATOM 1689 O O . ASP A 1 210 ? -19.690 26.377 6.643 1.00 43.97 210 ASP A O 1
ATOM 1693 N N . GLU A 1 211 ? -21.528 25.353 5.895 1.00 42.16 211 GLU A N 1
ATOM 1694 C CA . GLU A 1 211 ? -22.315 26.538 5.637 1.00 42.16 211 GLU A CA 1
ATOM 1695 C C . GLU A 1 211 ? -22.870 26.937 7.001 1.00 42.16 211 GLU A C 1
ATOM 1697 O O . GLU A 1 211 ? -24.003 26.631 7.355 1.00 42.16 211 GLU A O 1
ATOM 1702 N N . THR A 1 212 ? -22.029 27.580 7.816 1.00 44.56 212 THR A N 1
ATOM 1703 C CA . THR A 1 212 ? -22.528 28.405 8.905 1.00 44.56 212 THR A CA 1
ATOM 1704 C C . THR A 1 212 ? -23.378 29.480 8.243 1.00 44.56 212 THR A C 1
ATOM 1706 O O . THR A 1 212 ? -22.855 30.454 7.691 1.00 44.56 212 THR A O 1
ATOM 1709 N N . GLU A 1 213 ? -24.686 29.238 8.237 1.00 47.22 213 GLU A N 1
ATOM 1710 C CA . GLU A 1 213 ? -25.728 30.241 8.099 1.00 47.22 213 GLU A CA 1
ATOM 1711 C C . GLU A 1 213 ? -25.369 31.403 9.030 1.00 47.22 213 GLU A C 1
ATOM 1713 O O . GLU A 1 213 ? -25.498 31.319 10.249 1.00 47.22 213 GLU A O 1
ATOM 1718 N N . ASN A 1 214 ? -24.851 32.485 8.452 1.00 43.31 214 ASN A N 1
ATOM 1719 C CA . ASN A 1 214 ? -24.904 33.779 9.108 1.00 43.31 214 ASN A CA 1
ATOM 1720 C C . ASN A 1 214 ? -26.300 34.336 8.815 1.00 43.31 214 ASN A C 1
ATOM 1722 O O . ASN A 1 214 ? -26.522 34.901 7.739 1.00 43.31 214 ASN A O 1
ATOM 1726 N N . GLU A 1 215 ? -27.226 34.091 9.745 1.00 39.09 215 GLU A N 1
ATOM 1727 C CA . GLU A 1 215 ? -28.426 34.920 9.943 1.00 39.09 215 GLU A CA 1
ATOM 1728 C C . GLU A 1 215 ? -28.055 36.385 10.230 1.00 39.09 215 GLU A C 1
ATOM 1730 O O . GLU A 1 215 ? -27.040 36.635 10.927 1.00 39.09 215 GLU A O 1
#

Sequence (215 aa):
MGLWICLSPAGAAGEWRWSLRPLSTRPSRSQSEDSYGKTRSLADFVTSQKLTRRSYTHYYKVEDWSANEWQTTWPQLIQDTTSIIEAVPAIPLSGPAMVTFQEGRDIPNPPTVDVDEGICINGVEEDSYEDFILKESEPDGFCKTGRRAYDLVVTCVLLRAYRLAPNTFHLSSDGCWNLEEEWVPARALYHDIWPNEPDDKPPELYESRDETENE

Foldseek 3Di:
DDWDWDWDQDDDPRDIDIDTDDPVPPDDDDDDDDPPPDPDDPVNVVVVVVPDPPFWKKKKAFQDCPDPLNVVLLVVLLVVLVVLCVLCVVFDKAFDPPFDQDPNDGDGHHFDRDSAQFTWIAGPDPQGDWIDGPDPVCRIDMDGSVLGPCLLSVLLSLQSSCQSRVPRMDIDTPDDCPDPSHNVSNVVSNCVVVVPGDRDDRDDPDPPPPPPPPD

Mean predicted aligned error: 13.67 Å

Organism: NCBI:txid1077442